Protein AF-A0A914WZ52-F1 (afdb_monomer_lite)

Radius of gyration: 29.62 Å; chains: 1; bounding box: 64×36×103 Å

pLDDT: mean 84.29, std 15.45, range [34.84, 98.12]

Foldseek 3Di:
DCPVVVVVVVVVVVVVVVVVVVVVVVVVVVVVVVLVVVVVVLVVLLVVLVVVLVVLVVVLVVLVVVLVVLVVVCVVVVPPPVSVVVNVLSVVLNVVSVLLNVVSVLSNVVSVLVVLLSVLVVVLVVLVVPPPDPPPVSVVVNVVSVVVNVVSVVVVVVSVVVVVVSVVVVVVVVVVVVVVCVVVVHDCPVRDNPPCVVVPSPPDD

Sequence (205 aa):
MDSAGDVRARLNRSNDSAASEREIKKIQRAAERIVRQNEQNRQRKGQDIQRRLQEVEVRRAEVDATGAELEKRLTAEPENRWVLEQWLLFVNEREQLDRLETDLSLRAQEVELENKHSMLQTQLKAQMTNVHQTSKDDIESQRRLLDDMLKVVEQRDTLVSQMERERLKDKQADKHMKDILDKKGYSYANFGPVFLADGKLTSLV

Secondary structure (DSSP, 8-state):
--HHHHHHHHHHHHHHHHHHHHHHHHHHHHHHHHHHHHHHHHHHHHHHHHHHHHHHHHHHHHHHHHHHHHHHHHHH-TT-HHHHHHHHHHHHHHHHHHHHHHHHHHHHHHHHHHHHHHHHHHHHHHHHH-TT---HHHHHHHHHHHHHHHHHHHHHHHHHHHHHHHHHHHHHHHHHHHHHHHHHT--GGG---TTGGGSTTT---

Organism: NCBI:txid2011161

Structure (mmCIF, N/CA/C/O backbone):
data_AF-A0A914WZ52-F1
#
_entry.id   AF-A0A914WZ52-F1
#
loop_
_atom_site.group_PDB
_atom_site.id
_atom_site.type_symbol
_atom_site.label_atom_id
_atom_site.label_alt_id
_atom_site.label_comp_id
_atom_site.label_asym_id
_atom_site.label_entity_id
_atom_site.label_seq_id
_atom_site.pdbx_PDB_ins_code
_atom_site.Cartn_x
_atom_site.Cartn_y
_atom_site.Cartn_z
_atom_site.occupancy
_atom_site.B_iso_or_equiv
_atom_site.auth_seq_id
_atom_site.auth_comp_id
_atom_site.auth_asym_id
_atom_site.auth_atom_id
_atom_site.pdbx_PDB_model_num
ATOM 1 N N . MET A 1 1 ? -32.517 17.152 67.735 1.00 49.78 1 MET A N 1
ATOM 2 C CA . MET A 1 1 ? -31.763 18.105 66.897 1.00 49.78 1 MET A CA 1
ATOM 3 C C . MET A 1 1 ? -30.681 17.324 66.164 1.00 49.78 1 MET A C 1
ATOM 5 O O . MET A 1 1 ? -29.625 17.137 66.736 1.00 49.78 1 MET A O 1
ATOM 9 N N . ASP A 1 2 ? -30.955 16.806 64.963 1.00 55.41 2 ASP A N 1
ATOM 10 C CA . ASP A 1 2 ? -29.903 16.195 64.118 1.00 55.41 2 AS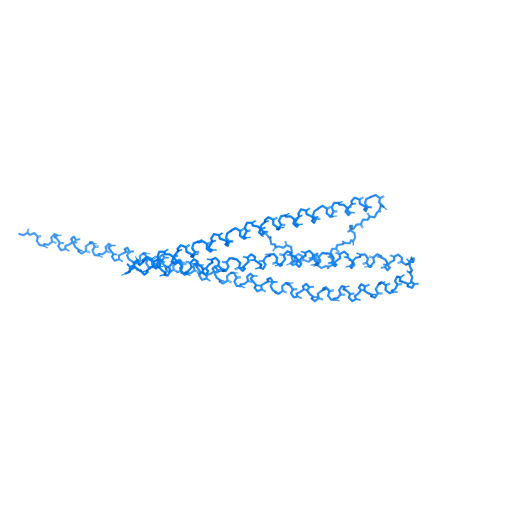P A CA 1
ATOM 11 C C . ASP A 1 2 ? -30.215 16.302 62.609 1.00 55.41 2 ASP A C 1
ATOM 13 O O . ASP A 1 2 ? -29.734 15.554 61.768 1.00 55.41 2 ASP A O 1
ATOM 17 N N . SER A 1 3 ? -31.080 17.253 62.238 1.00 58.22 3 SER A N 1
ATOM 18 C CA . SER A 1 3 ? -31.546 17.398 60.852 1.00 58.22 3 SER A CA 1
ATOM 19 C C . SER A 1 3 ? -30.607 18.252 59.993 1.00 58.22 3 SER A C 1
ATOM 21 O O . SER A 1 3 ? -30.627 18.138 58.773 1.00 58.22 3 SER A O 1
ATOM 23 N N . ALA A 1 4 ? -29.786 19.117 60.599 1.00 59.25 4 ALA A N 1
ATOM 24 C CA . ALA A 1 4 ? -28.914 20.040 59.867 1.00 59.25 4 ALA A CA 1
ATOM 25 C C . ALA A 1 4 ? -27.597 19.384 59.402 1.00 59.25 4 ALA A C 1
ATOM 27 O O . ALA A 1 4 ? -27.080 19.734 58.339 1.00 59.25 4 ALA A O 1
ATOM 28 N N . GLY A 1 5 ? -27.075 18.411 60.163 1.00 61.59 5 GLY A N 1
ATOM 29 C CA . GLY A 1 5 ? -25.874 17.646 59.805 1.00 61.59 5 GLY A CA 1
ATOM 30 C C . GLY A 1 5 ? -26.103 16.716 58.611 1.00 61.59 5 GLY A C 1
ATOM 31 O O . GLY A 1 5 ? -25.297 16.700 57.680 1.00 61.59 5 GLY A O 1
ATOM 32 N N . ASP A 1 6 ? -27.249 16.028 58.580 1.00 64.50 6 ASP A N 1
ATOM 33 C CA . ASP A 1 6 ? -27.631 15.136 57.475 1.00 64.50 6 ASP A CA 1
ATOM 34 C C . ASP A 1 6 ? -27.878 15.912 56.165 1.00 64.50 6 ASP A C 1
ATOM 36 O O . ASP A 1 6 ? -27.389 15.531 55.102 1.00 64.50 6 ASP A O 1
ATOM 40 N N . VAL A 1 7 ? -28.531 17.079 56.227 1.00 65.25 7 VAL A N 1
ATOM 41 C CA . VAL A 1 7 ? -28.763 17.929 55.042 1.00 65.25 7 VAL A CA 1
ATOM 42 C C . VAL A 1 7 ? -27.450 18.457 54.452 1.00 65.25 7 VAL A C 1
ATOM 44 O O . VAL A 1 7 ? -27.268 18.426 53.234 1.00 65.25 7 VAL A O 1
ATOM 47 N N . ARG A 1 8 ? -26.493 18.878 55.290 1.00 67.62 8 ARG A N 1
ATOM 48 C CA . ARG A 1 8 ? -25.177 19.355 54.829 1.00 67.62 8 ARG A CA 1
ATOM 49 C C . ARG A 1 8 ? -24.339 18.230 54.214 1.00 67.62 8 ARG A C 1
ATOM 51 O O . ARG A 1 8 ? -23.699 18.443 53.187 1.00 67.62 8 ARG A O 1
ATOM 58 N N . ALA A 1 9 ? -24.394 17.025 54.782 1.00 68.12 9 ALA A N 1
ATOM 59 C CA . ALA A 1 9 ? -23.731 15.844 54.229 1.00 68.12 9 ALA A CA 1
ATOM 60 C C . ALA A 1 9 ? -24.361 15.373 52.902 1.00 68.12 9 ALA A C 1
ATOM 62 O O . ALA A 1 9 ? -23.654 14.901 52.010 1.00 68.12 9 ALA A O 1
ATOM 63 N N . ARG A 1 10 ? -25.685 15.512 52.737 1.00 64.81 10 ARG A N 1
ATOM 64 C CA . ARG A 1 10 ? -26.387 15.247 51.467 1.00 64.81 10 ARG A CA 1
ATOM 65 C C . ARG A 1 10 ? -26.040 16.274 50.389 1.00 64.81 10 ARG A C 1
ATOM 67 O O . ARG A 1 10 ? -25.773 15.880 49.258 1.00 64.81 10 ARG A O 1
ATOM 74 N N . LEU A 1 11 ? -25.975 17.559 50.740 1.00 66.06 11 LEU A N 1
ATOM 75 C CA . LEU A 1 11 ? -25.560 18.630 49.825 1.00 66.06 11 LEU A CA 1
ATOM 76 C C . LEU A 1 11 ? -24.115 18.451 49.350 1.00 66.06 11 LEU A C 1
ATOM 78 O O . LEU A 1 11 ? -23.864 18.565 48.154 1.00 66.06 11 LEU A O 1
ATOM 82 N N . ASN A 1 12 ? -23.185 18.100 50.247 1.00 68.25 12 ASN A N 1
ATOM 83 C CA . ASN A 1 12 ? -21.796 17.829 49.862 1.00 68.25 12 ASN A CA 1
ATOM 84 C C . ASN A 1 12 ? -21.683 16.614 48.931 1.00 68.25 12 ASN A C 1
ATOM 86 O O . ASN A 1 12 ? -21.077 16.728 47.874 1.00 68.25 12 ASN A O 1
ATOM 90 N N . ARG A 1 13 ? -22.347 15.490 49.249 1.00 64.88 13 ARG A N 1
ATOM 91 C CA . ARG A 1 13 ? -22.380 14.311 48.360 1.00 64.88 13 ARG A CA 1
ATOM 92 C C . ARG A 1 13 ? -22.988 14.616 46.993 1.00 64.88 13 ARG A C 1
ATOM 94 O O . ARG A 1 13 ? -22.486 14.137 45.981 1.00 64.88 13 ARG A O 1
ATOM 101 N N . SER A 1 14 ? -24.044 15.428 46.951 1.00 69.50 14 SER A N 1
ATOM 102 C CA . SER A 1 14 ? -24.646 15.874 45.694 1.00 69.50 14 SER A CA 1
ATOM 103 C C . SER A 1 14 ? -23.681 16.746 44.886 1.00 69.50 14 SER A C 1
ATOM 105 O O . SER A 1 14 ? -23.583 16.566 43.674 1.00 69.50 14 SER A O 1
ATOM 107 N N . ASN A 1 15 ? -22.935 17.643 45.534 1.00 72.00 15 ASN A N 1
ATOM 108 C CA . ASN A 1 15 ? -21.947 18.493 44.867 1.00 72.00 15 ASN A CA 1
ATOM 109 C C . ASN A 1 15 ? -20.747 17.689 44.342 1.00 72.00 15 ASN A C 1
ATOM 111 O O . ASN A 1 15 ? -20.324 17.912 43.210 1.00 72.00 15 ASN A O 1
ATOM 115 N N . ASP A 1 16 ? -20.254 16.721 45.118 1.00 71.50 16 ASP A N 1
ATOM 116 C CA . ASP A 1 16 ? -19.166 15.821 44.716 1.00 71.50 16 ASP A CA 1
ATOM 117 C C . ASP A 1 16 ? -19.594 14.920 43.545 1.00 71.50 16 ASP A C 1
ATOM 119 O O . ASP A 1 16 ? -18.849 14.758 42.576 1.00 71.50 16 ASP A O 1
ATOM 123 N N . SER A 1 17 ? -20.833 14.408 43.563 1.00 72.94 17 SER A N 1
ATOM 124 C CA . SER A 1 17 ? -21.396 13.646 42.438 1.00 72.94 17 SER A CA 1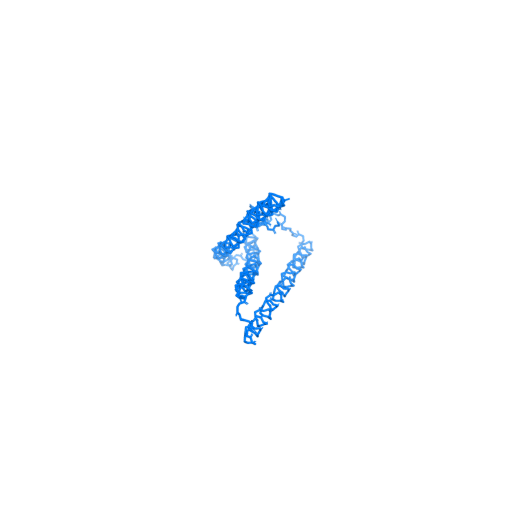
ATOM 125 C C . SER A 1 17 ? -21.547 14.501 41.172 1.00 72.94 17 SER A C 1
ATOM 127 O O . SER A 1 17 ? -21.161 14.075 40.086 1.00 72.94 17 SER A O 1
ATOM 129 N N . ALA A 1 18 ? -21.995 15.753 41.307 1.00 74.69 18 ALA A N 1
ATOM 130 C CA . ALA A 1 18 ? -22.133 16.677 40.186 1.00 74.69 18 ALA A CA 1
ATOM 131 C C . ALA A 1 18 ? -20.772 17.127 39.622 1.00 74.69 18 ALA A C 1
ATOM 133 O O . ALA A 1 18 ? -20.645 17.365 38.418 1.00 74.69 18 ALA A O 1
ATOM 134 N N . ALA A 1 19 ? -19.743 17.251 40.467 1.00 75.00 19 ALA A N 1
ATOM 135 C CA . ALA A 1 19 ? -18.371 17.508 40.036 1.00 75.00 19 ALA A CA 1
ATOM 136 C C . ALA A 1 19 ? -17.799 16.311 39.254 1.00 75.00 19 ALA A C 1
ATOM 138 O O . ALA A 1 19 ? -17.268 16.503 38.158 1.00 75.00 19 ALA A O 1
ATOM 139 N N . SER A 1 20 ? -18.009 15.089 39.753 1.00 78.44 20 SER A N 1
ATOM 140 C CA . SER A 1 20 ? -17.607 13.843 39.087 1.00 78.44 20 SER A CA 1
ATOM 141 C C . SER A 1 20 ? -18.301 13.655 37.729 1.00 78.44 20 SER A C 1
ATOM 143 O O . SER A 1 20 ? -17.645 13.379 36.725 1.00 78.44 20 SER A O 1
ATOM 145 N N . GLU A 1 21 ? -19.605 13.929 37.629 1.00 83.06 21 GLU A N 1
ATOM 146 C CA . GLU A 1 21 ? -20.342 13.881 36.356 1.00 83.06 21 GLU A CA 1
ATOM 147 C C . GLU A 1 21 ? -19.817 14.878 35.311 1.00 83.06 21 GLU A C 1
ATOM 149 O O . GLU A 1 21 ? -19.783 14.584 34.111 1.00 83.06 21 GLU A O 1
ATOM 154 N N . ARG A 1 22 ? -19.405 16.080 35.737 1.00 84.44 22 ARG A N 1
ATOM 155 C CA . ARG A 1 22 ? -18.805 17.080 34.837 1.00 84.44 22 ARG A CA 1
ATOM 156 C C . ARG A 1 22 ? -17.459 16.606 34.300 1.00 84.44 22 ARG A C 1
ATOM 158 O O . ARG A 1 22 ? -17.149 16.869 33.138 1.00 84.44 22 ARG A O 1
ATOM 165 N N . GLU A 1 23 ? -16.670 15.930 35.125 1.00 86.31 23 GLU A N 1
ATOM 166 C CA . GLU A 1 23 ? -15.377 15.371 34.740 1.00 86.31 23 GLU A CA 1
ATOM 167 C C . GLU A 1 23 ? -15.537 14.195 33.766 1.00 86.31 23 GLU A C 1
ATOM 169 O O . GLU A 1 23 ? -14.917 14.200 32.701 1.00 86.31 23 GLU A O 1
ATOM 174 N N . ILE A 1 24 ? -16.488 13.291 34.024 1.00 85.62 24 ILE A N 1
ATOM 175 C CA . ILE A 1 24 ? -16.871 12.207 33.102 1.00 85.62 24 ILE A CA 1
ATOM 176 C C . ILE A 1 24 ? -17.301 12.771 31.739 1.00 85.62 24 ILE A C 1
ATOM 178 O O . ILE A 1 24 ? -16.799 12.340 30.700 1.00 85.62 24 ILE A O 1
ATOM 182 N N . LYS A 1 25 ? -18.155 13.806 31.715 1.00 87.12 25 LYS A N 1
ATOM 183 C CA . LYS A 1 25 ? -18.574 14.470 30.465 1.00 87.12 25 LYS A CA 1
ATOM 184 C C . LYS A 1 25 ? -17.404 15.108 29.709 1.00 87.12 25 LYS A C 1
ATOM 186 O O . LYS A 1 25 ? -17.403 15.110 28.477 1.00 87.12 25 LYS A O 1
ATOM 191 N N . LYS A 1 26 ? -16.405 15.663 30.408 1.00 89.56 26 LYS A N 1
ATOM 192 C CA . LYS A 1 26 ? -15.191 16.207 29.768 1.00 89.56 26 LYS A CA 1
ATOM 193 C C . LYS A 1 26 ? -14.354 15.099 29.130 1.00 89.56 26 LYS A C 1
ATOM 195 O O . LYS A 1 26 ? -13.928 15.267 27.986 1.00 89.56 26 LYS A O 1
ATOM 200 N N . ILE A 1 27 ? -14.156 13.988 29.838 1.00 89.06 27 ILE A N 1
ATOM 201 C CA . ILE A 1 27 ? -13.414 12.820 29.345 1.00 89.06 27 ILE A CA 1
ATOM 202 C C . ILE A 1 27 ? -14.116 12.224 28.120 1.00 89.06 27 ILE A C 1
ATOM 204 O O . ILE A 1 27 ? -13.470 11.993 27.101 1.00 89.06 27 ILE A O 1
ATOM 208 N N . GLN A 1 28 ? -15.440 12.072 28.164 1.00 87.25 28 GLN A N 1
ATOM 209 C CA . GLN A 1 28 ? -16.224 11.539 27.050 1.00 87.25 28 GLN A CA 1
ATOM 210 C C . GLN A 1 28 ? -16.109 12.411 25.791 1.00 87.25 28 GLN A C 1
ATOM 212 O O . GLN A 1 28 ? -15.788 11.907 24.717 1.00 87.25 28 GLN A O 1
ATOM 217 N N . ARG A 1 29 ? -16.224 13.738 25.932 1.00 90.19 29 ARG A N 1
ATOM 218 C CA . ARG A 1 29 ? -15.994 14.682 24.821 1.00 90.19 29 ARG A CA 1
ATOM 219 C C . ARG A 1 29 ? -14.564 14.624 24.280 1.00 90.19 29 ARG A C 1
ATOM 221 O O . ARG A 1 29 ? -14.343 14.830 23.089 1.00 90.19 29 ARG A O 1
ATOM 228 N N . ALA A 1 30 ? -13.568 14.404 25.140 1.00 91.31 30 ALA A N 1
ATOM 229 C CA . ALA A 1 30 ? -12.185 14.233 24.702 1.00 91.31 30 ALA A CA 1
ATOM 230 C C . ALA A 1 30 ? -12.001 12.928 23.910 1.00 91.31 30 ALA A C 1
ATOM 232 O O . ALA A 1 30 ? -11.390 12.958 22.844 1.00 91.31 30 ALA A O 1
ATOM 233 N N . ALA A 1 31 ? -12.596 11.826 24.371 1.00 87.62 31 ALA A N 1
ATOM 234 C CA . ALA A 1 31 ? -12.582 10.543 23.676 1.00 87.62 31 ALA A CA 1
ATOM 235 C C . ALA A 1 31 ? -13.271 10.621 22.301 1.00 87.62 31 ALA A C 1
ATOM 237 O O . ALA A 1 31 ? -12.712 10.160 21.308 1.00 87.62 31 ALA A O 1
ATOM 238 N N . GLU A 1 32 ? -14.431 11.275 22.208 1.00 89.12 32 GLU A N 1
ATOM 239 C CA . GLU A 1 32 ? -15.139 11.507 20.939 1.00 89.12 32 GLU A CA 1
ATOM 240 C C . GLU A 1 32 ? -14.297 12.314 19.942 1.00 89.12 32 GLU A C 1
ATOM 242 O O . GLU A 1 32 ? -14.256 11.993 18.752 1.00 89.12 32 GLU A O 1
ATOM 247 N N . ARG A 1 33 ? -13.573 13.336 20.420 1.00 92.50 33 ARG A N 1
ATOM 248 C CA . ARG A 1 33 ? -12.644 14.106 19.577 1.00 92.50 33 ARG A CA 1
ATOM 249 C C . ARG A 1 33 ? -11.510 13.243 19.037 1.00 92.50 33 ARG A C 1
ATOM 251 O O . ARG A 1 33 ? -11.195 13.361 17.858 1.00 92.50 33 ARG A O 1
ATOM 258 N N . ILE A 1 34 ? -10.933 12.371 19.864 1.00 89.81 34 ILE A N 1
ATOM 259 C CA . ILE A 1 34 ? -9.875 11.445 19.435 1.00 89.81 34 ILE A CA 1
ATOM 260 C C . ILE A 1 34 ? -10.402 10.489 18.360 1.00 89.81 34 ILE A C 1
ATOM 262 O O . ILE A 1 34 ? -9.772 10.338 17.318 1.00 89.81 34 ILE A O 1
ATOM 266 N N . VAL A 1 35 ? -11.581 9.892 18.565 1.00 88.75 35 VAL A N 1
ATOM 267 C CA . VAL A 1 35 ? -12.199 8.988 17.579 1.00 88.75 35 VAL A CA 1
ATOM 268 C C . VAL A 1 35 ? -12.440 9.707 16.252 1.00 88.75 35 VAL A C 1
ATOM 270 O O . VAL A 1 35 ? -12.063 9.195 15.200 1.00 88.75 35 VAL A O 1
ATOM 273 N N . ARG A 1 36 ? -13.001 10.921 16.296 1.00 91.88 36 ARG A N 1
ATOM 274 C CA . ARG A 1 36 ? -13.240 11.734 15.097 1.00 91.88 36 ARG A CA 1
ATOM 275 C C . ARG A 1 36 ? -11.941 12.104 14.381 1.00 91.88 36 ARG A C 1
ATOM 277 O O . ARG A 1 36 ? -11.899 12.069 13.156 1.00 91.88 36 ARG A O 1
ATOM 284 N N . GLN A 1 37 ? -10.893 12.449 15.126 1.00 94.25 37 GLN A N 1
ATOM 285 C CA . GLN A 1 37 ? -9.591 12.769 14.547 1.00 94.25 37 GLN A CA 1
ATOM 286 C C . GLN A 1 37 ? -8.960 11.544 13.878 1.00 94.25 37 GLN A C 1
ATOM 288 O O . GLN A 1 37 ? -8.445 11.657 12.770 1.00 94.25 37 GLN A O 1
ATOM 293 N N . ASN A 1 38 ? -9.035 10.373 14.514 1.00 92.31 38 ASN A N 1
ATOM 294 C CA . ASN A 1 38 ? -8.517 9.127 13.951 1.00 92.31 38 ASN A CA 1
ATOM 295 C C . ASN A 1 38 ? -9.254 8.740 12.665 1.00 92.31 38 ASN A C 1
ATOM 297 O O . ASN A 1 38 ? -8.612 8.359 11.691 1.00 92.31 38 ASN A O 1
ATOM 301 N N . GLU A 1 39 ? -10.579 8.902 12.631 1.00 93.25 39 GLU A N 1
ATOM 302 C CA . GLU A 1 39 ? -11.379 8.695 11.421 1.00 93.25 39 GLU A CA 1
ATOM 303 C C . GLU A 1 39 ? -10.944 9.636 10.289 1.00 93.25 39 GLU A C 1
ATOM 305 O O . GLU A 1 39 ? -10.660 9.189 9.181 1.00 93.25 39 GLU A O 1
ATOM 310 N N . GLN A 1 40 ? -10.793 10.932 10.579 1.00 95.44 40 GLN A N 1
ATOM 311 C CA . GLN A 1 40 ? -10.306 11.902 9.593 1.00 95.44 40 GLN A CA 1
ATOM 312 C C . GLN A 1 40 ? -8.895 11.576 9.099 1.00 95.44 40 GLN A C 1
ATOM 314 O O . GLN A 1 40 ? -8.614 11.708 7.910 1.00 95.44 40 GLN A O 1
ATOM 319 N N . ASN A 1 41 ? -8.003 11.147 9.992 1.00 94.75 41 ASN A N 1
ATOM 320 C CA . ASN A 1 41 ? -6.641 10.772 9.630 1.00 94.75 41 ASN A CA 1
ATOM 321 C C . ASN A 1 41 ? -6.627 9.544 8.709 1.00 94.75 41 ASN A C 1
ATOM 323 O O . ASN A 1 41 ? -5.902 9.552 7.718 1.00 94.75 41 ASN A O 1
ATOM 327 N N . ARG A 1 42 ? -7.462 8.529 8.977 1.00 95.12 42 ARG A N 1
ATOM 328 C CA . ARG A 1 42 ? -7.608 7.358 8.096 1.00 95.12 42 ARG A CA 1
ATOM 329 C C . ARG A 1 42 ? -8.139 7.734 6.719 1.00 95.12 42 ARG A C 1
ATOM 331 O O . ARG A 1 42 ? -7.573 7.307 5.719 1.00 95.12 42 ARG A O 1
ATOM 338 N N . GLN A 1 43 ? -9.174 8.571 6.660 1.00 95.69 43 GLN A N 1
ATOM 339 C CA . GLN A 1 43 ? -9.721 9.053 5.388 1.00 95.69 43 GLN A CA 1
ATOM 340 C C . GLN A 1 43 ? -8.668 9.812 4.577 1.00 95.69 43 GLN A C 1
ATOM 342 O O . GLN A 1 43 ? -8.506 9.556 3.387 1.00 95.69 43 GLN A O 1
ATOM 347 N N . ARG A 1 44 ? -7.899 10.696 5.226 1.00 95.88 44 ARG A N 1
ATOM 348 C CA . ARG A 1 44 ? -6.784 11.406 4.583 1.00 95.88 44 ARG A CA 1
ATOM 349 C C . ARG A 1 44 ? -5.701 10.447 4.091 1.00 95.88 44 ARG A C 1
ATOM 351 O O . ARG A 1 44 ? -5.251 10.610 2.966 1.00 95.88 44 ARG A O 1
ATOM 358 N N . LYS A 1 45 ? -5.320 9.440 4.890 1.00 95.44 45 LYS A N 1
ATOM 359 C CA . LYS A 1 45 ? -4.348 8.402 4.493 1.00 95.44 45 LYS A CA 1
ATOM 360 C C . LYS A 1 45 ? -4.831 7.655 3.244 1.00 95.44 45 LYS A C 1
ATOM 362 O O . LYS A 1 45 ? -4.071 7.521 2.295 1.00 95.44 45 LYS A O 1
ATOM 367 N N . GLY A 1 46 ? -6.101 7.246 3.206 1.00 96.56 46 GLY A N 1
ATOM 368 C CA . GLY A 1 46 ? -6.694 6.593 2.033 1.00 96.56 46 GLY A CA 1
ATOM 369 C C . GLY A 1 46 ? -6.718 7.488 0.787 1.00 96.56 46 GLY A C 1
ATOM 370 O O . GLY A 1 46 ? -6.326 7.051 -0.290 1.00 96.56 46 GLY A O 1
ATOM 371 N N . GLN A 1 47 ? -7.109 8.758 0.932 1.00 96.38 47 GLN A N 1
ATOM 372 C CA . GLN A 1 47 ? -7.097 9.729 -0.173 1.00 96.38 47 GLN A CA 1
ATOM 373 C C . GLN A 1 47 ? -5.687 9.990 -0.711 1.00 96.38 47 GLN A C 1
ATOM 375 O O . GLN A 1 47 ? -5.503 10.123 -1.919 1.00 96.38 47 GLN A O 1
ATOM 380 N N . ASP A 1 48 ? -4.696 10.065 0.176 1.00 95.06 48 ASP A N 1
ATOM 381 C CA . ASP A 1 48 ? -3.299 10.259 -0.200 1.00 95.06 48 ASP A CA 1
ATOM 382 C C . ASP A 1 48 ? -2.759 9.069 -0.999 1.00 95.06 48 ASP A C 1
ATOM 384 O O . ASP A 1 48 ? -2.179 9.264 -2.065 1.00 95.06 48 ASP A O 1
ATOM 388 N N . ILE A 1 49 ? -3.029 7.843 -0.536 1.00 94.94 49 ILE A N 1
ATOM 389 C CA . ILE A 1 49 ? -2.654 6.614 -1.246 1.00 94.94 49 ILE A CA 1
ATOM 390 C C . ILE A 1 49 ? -3.305 6.573 -2.632 1.00 94.94 49 ILE A C 1
ATOM 392 O O . ILE A 1 49 ? -2.613 6.320 -3.615 1.00 94.94 49 ILE A O 1
ATOM 396 N N . GLN A 1 50 ? -4.598 6.892 -2.734 1.00 96.00 50 GLN A N 1
ATOM 397 C CA . GLN A 1 50 ? -5.299 6.907 -4.019 1.00 96.00 50 GLN A CA 1
ATOM 398 C C . GLN A 1 50 ? -4.703 7.930 -4.990 1.00 96.00 50 GLN A C 1
ATOM 400 O O . GLN A 1 50 ? -4.500 7.623 -6.163 1.00 96.00 50 GLN A O 1
ATOM 405 N N . ARG A 1 51 ? -4.399 9.141 -4.507 1.00 96.06 51 ARG A N 1
ATOM 406 C CA . ARG A 1 51 ? -3.748 10.171 -5.324 1.00 96.06 51 ARG A CA 1
ATOM 407 C C . ARG A 1 51 ? -2.388 9.684 -5.826 1.00 96.06 51 ARG A C 1
ATOM 409 O O . ARG A 1 51 ? -2.087 9.832 -7.003 1.00 96.06 51 ARG A O 1
ATOM 416 N N . ARG A 1 52 ? -1.588 9.062 -4.956 1.00 92.31 52 ARG A N 1
ATOM 417 C CA . ARG A 1 52 ? -0.267 8.531 -5.321 1.00 92.31 52 ARG A CA 1
ATOM 418 C C . ARG A 1 52 ? -0.345 7.374 -6.316 1.00 92.31 52 ARG A C 1
ATOM 420 O O . ARG A 1 52 ? 0.496 7.310 -7.202 1.00 92.31 52 ARG A O 1
ATOM 427 N N . LEU A 1 53 ? -1.341 6.494 -6.212 1.00 95.44 53 LEU A N 1
ATOM 428 C CA . LEU A 1 53 ? -1.576 5.450 -7.218 1.00 95.44 53 LEU A CA 1
ATOM 429 C C . LEU A 1 53 ? -1.879 6.064 -8.591 1.00 95.44 53 LEU A C 1
ATOM 431 O O . LEU A 1 53 ? -1.285 5.655 -9.581 1.00 95.44 53 LEU A O 1
ATOM 435 N N . GLN A 1 54 ? -2.703 7.114 -8.647 1.00 96.12 54 GLN A N 1
ATOM 436 C CA . GLN A 1 54 ? -2.968 7.842 -9.896 1.00 96.12 54 GLN A CA 1
ATOM 437 C C . GLN A 1 54 ? -1.711 8.527 -10.454 1.00 96.12 54 GLN A C 1
ATOM 439 O O . GLN A 1 54 ? -1.480 8.508 -11.660 1.00 96.12 54 GLN A O 1
ATOM 444 N N . GLU A 1 55 ? -0.877 9.118 -9.591 1.00 94.06 55 GLU A N 1
ATOM 445 C CA . GLU A 1 55 ? 0.419 9.686 -9.992 1.00 94.06 55 GLU A CA 1
ATOM 446 C C . GLU A 1 55 ? 1.334 8.607 -10.607 1.00 94.06 55 GLU A C 1
ATOM 448 O O . GLU A 1 55 ? 1.966 8.851 -11.637 1.00 94.06 55 GLU A O 1
ATOM 453 N N . VAL A 1 56 ? 1.365 7.401 -10.021 1.00 93.81 56 VAL A N 1
ATOM 454 C CA . VAL A 1 56 ? 2.109 6.248 -10.555 1.00 93.81 56 VAL A CA 1
ATOM 455 C C . VAL A 1 56 ? 1.555 5.802 -11.907 1.00 93.81 56 VAL A C 1
ATOM 457 O O . VAL A 1 56 ? 2.339 5.626 -12.835 1.00 93.81 56 VAL A O 1
ATOM 460 N N . GLU A 1 57 ? 0.235 5.672 -12.057 1.00 95.44 57 GLU A N 1
ATOM 461 C CA . GLU A 1 57 ? -0.409 5.280 -13.321 1.00 95.44 57 GLU A CA 1
ATOM 462 C C . GLU A 1 57 ? -0.055 6.234 -14.470 1.00 95.44 57 GLU A C 1
ATOM 464 O O . GLU A 1 57 ? 0.348 5.791 -15.550 1.00 95.44 57 GLU A O 1
ATOM 469 N N . VAL A 1 58 ? -0.160 7.548 -14.235 1.00 96.00 58 VAL A N 1
ATOM 470 C CA . VAL A 1 58 ? 0.183 8.568 -15.239 1.00 96.00 58 VAL A CA 1
ATOM 471 C C . VAL A 1 58 ? 1.655 8.460 -15.624 1.00 96.00 58 VAL A C 1
ATOM 473 O O . VAL A 1 58 ? 1.983 8.419 -16.810 1.00 96.00 58 VAL A O 1
ATOM 476 N N . ARG A 1 59 ? 2.551 8.353 -14.636 1.00 92.06 59 ARG A N 1
ATOM 477 C CA . ARG A 1 59 ? 3.988 8.264 -14.906 1.00 92.06 59 ARG A CA 1
ATOM 478 C C . ARG A 1 59 ? 4.359 6.971 -15.631 1.00 92.06 59 ARG A C 1
ATOM 480 O O . ARG A 1 59 ? 5.196 6.994 -16.529 1.00 92.06 59 ARG A O 1
ATOM 487 N N . ARG A 1 60 ? 3.718 5.856 -15.287 1.00 92.44 60 ARG A N 1
ATOM 488 C CA . ARG A 1 60 ? 3.912 4.561 -15.947 1.00 92.44 60 ARG A CA 1
ATOM 489 C C . ARG A 1 60 ? 3.565 4.643 -17.429 1.00 92.44 60 ARG A C 1
ATOM 491 O O . ARG A 1 60 ? 4.347 4.181 -18.251 1.00 92.44 60 ARG A O 1
ATOM 498 N N . ALA A 1 61 ? 2.475 5.327 -17.780 1.00 94.88 61 ALA A N 1
ATOM 499 C CA . ALA A 1 61 ? 2.114 5.564 -19.176 1.00 94.88 61 ALA A CA 1
ATOM 500 C C . ALA A 1 61 ? 3.170 6.393 -19.937 1.00 94.88 61 ALA A C 1
ATOM 502 O O . ALA A 1 61 ? 3.480 6.086 -21.088 1.00 94.88 61 ALA A O 1
ATOM 503 N N . GLU A 1 62 ? 3.759 7.416 -19.307 1.00 94.12 62 GLU A N 1
ATOM 504 C CA . GLU A 1 62 ? 4.852 8.205 -19.904 1.00 94.12 62 GLU A CA 1
ATOM 505 C C . GLU A 1 62 ? 6.128 7.375 -20.114 1.00 94.12 62 GLU A C 1
ATOM 507 O O . GLU A 1 62 ? 6.781 7.476 -21.160 1.00 94.12 62 GLU A O 1
ATOM 512 N N . VAL A 1 63 ? 6.481 6.557 -19.117 1.00 93.12 63 VAL A N 1
ATOM 513 C CA . VAL A 1 63 ? 7.641 5.659 -19.146 1.00 93.12 63 VAL A CA 1
ATOM 514 C C . VAL A 1 63 ? 7.471 4.598 -20.229 1.00 93.12 63 VAL A C 1
ATOM 516 O O . VAL A 1 63 ? 8.389 4.406 -21.023 1.00 93.12 63 VAL A O 1
ATOM 519 N N . ASP A 1 64 ? 6.297 3.973 -20.324 1.00 93.25 64 ASP A N 1
ATOM 520 C CA . ASP A 1 64 ? 5.994 2.965 -21.343 1.00 93.25 64 ASP A CA 1
ATOM 521 C C . ASP A 1 64 ? 6.026 3.574 -22.758 1.00 93.25 64 ASP A C 1
ATOM 523 O O . ASP A 1 64 ? 6.617 2.998 -23.674 1.00 93.25 64 ASP A O 1
ATOM 527 N N . ALA A 1 65 ? 5.461 4.774 -22.947 1.00 95.62 65 ALA A N 1
ATOM 528 C CA . ALA A 1 65 ? 5.482 5.462 -24.239 1.00 95.62 65 ALA A CA 1
ATOM 529 C C . ALA A 1 65 ? 6.908 5.837 -24.678 1.00 95.62 65 ALA A C 1
ATOM 531 O O . ALA A 1 65 ? 7.290 5.610 -25.829 1.00 95.62 65 ALA A O 1
ATOM 532 N N . THR A 1 66 ? 7.709 6.390 -23.763 1.00 93.75 66 THR A N 1
ATOM 533 C CA . THR A 1 66 ? 9.098 6.775 -24.060 1.00 93.75 66 THR A CA 1
ATOM 534 C C . THR A 1 66 ? 9.983 5.547 -24.266 1.00 93.75 66 THR A C 1
ATOM 536 O O . THR A 1 66 ? 10.803 5.521 -25.185 1.00 93.75 66 THR A O 1
ATOM 539 N N . GLY A 1 67 ? 9.785 4.506 -23.454 1.00 93.12 67 GLY A N 1
ATOM 540 C CA . GLY A 1 67 ? 10.463 3.221 -23.579 1.00 93.12 67 GLY A CA 1
ATOM 541 C C . GLY A 1 67 ? 10.237 2.587 -24.949 1.00 93.12 67 GLY A C 1
ATOM 542 O O . GLY A 1 67 ? 11.209 2.226 -25.609 1.00 93.12 67 GLY A O 1
ATOM 543 N N . ALA A 1 68 ? 8.992 2.556 -25.433 1.00 95.19 68 ALA A N 1
ATOM 544 C CA . ALA A 1 68 ? 8.657 2.008 -26.748 1.00 95.19 68 ALA A CA 1
ATOM 545 C C . ALA A 1 68 ? 9.355 2.747 -27.909 1.00 95.19 68 ALA A C 1
ATOM 547 O O . ALA A 1 68 ? 9.817 2.119 -28.865 1.00 95.19 68 ALA A O 1
ATOM 548 N N . GLU A 1 69 ? 9.481 4.076 -27.833 1.00 95.25 69 GLU A N 1
ATOM 549 C CA . GLU A 1 69 ? 10.216 4.845 -28.847 1.00 95.25 69 GLU A CA 1
ATOM 550 C C . GLU A 1 69 ? 11.724 4.548 -28.803 1.00 95.25 69 GLU A C 1
ATOM 552 O O . GLU A 1 69 ? 12.364 4.397 -29.847 1.00 95.25 69 GLU A O 1
ATOM 557 N N . LEU A 1 70 ? 12.304 4.402 -27.608 1.00 93.44 70 LEU A N 1
ATOM 558 C CA . LEU A 1 70 ? 13.709 4.019 -27.454 1.00 93.44 70 LEU A CA 1
ATOM 559 C C . LEU A 1 70 ? 13.977 2.594 -27.966 1.00 93.44 70 LEU A C 1
ATOM 561 O O . LEU A 1 70 ? 14.977 2.382 -28.650 1.00 93.44 70 LEU A O 1
ATOM 565 N N . GLU A 1 71 ? 13.075 1.640 -27.725 1.00 94.44 71 GLU A N 1
ATOM 566 C CA . GLU A 1 71 ? 13.160 0.270 -28.261 1.00 94.44 71 GLU A CA 1
ATOM 567 C C . GLU A 1 71 ? 13.113 0.246 -29.786 1.00 94.44 71 GLU A C 1
ATOM 569 O O . GLU A 1 71 ? 13.913 -0.428 -30.447 1.00 94.44 71 GLU A O 1
ATOM 574 N N . LYS A 1 72 ? 12.207 1.034 -30.368 1.00 96.31 72 LYS A N 1
ATOM 575 C CA . LYS A 1 72 ? 12.114 1.193 -31.818 1.00 96.31 72 LYS A CA 1
ATOM 576 C C . LYS A 1 72 ? 13.410 1.759 -32.397 1.00 96.31 72 LYS A C 1
ATOM 578 O O . LYS A 1 72 ? 13.889 1.267 -33.418 1.00 96.31 72 LYS A O 1
ATOM 583 N N . ARG A 1 73 ? 14.008 2.754 -31.736 1.00 94.88 73 ARG A N 1
ATOM 584 C CA . ARG A 1 73 ? 15.302 3.324 -32.139 1.00 94.88 73 ARG A CA 1
ATOM 585 C C . ARG A 1 73 ? 16.446 2.324 -32.000 1.00 94.88 73 ARG A C 1
ATOM 587 O O . ARG A 1 73 ? 17.242 2.224 -32.923 1.00 94.88 73 ARG A O 1
ATOM 594 N N . LEU A 1 74 ? 16.501 1.544 -30.921 1.00 93.75 74 LEU A N 1
ATOM 595 C CA . LEU A 1 74 ? 17.497 0.476 -30.747 1.00 93.75 74 LEU A CA 1
ATOM 596 C C . LEU A 1 74 ? 17.376 -0.620 -31.803 1.00 93.75 74 LEU A C 1
ATOM 598 O O . LEU A 1 74 ? 18.381 -1.178 -32.226 1.00 93.75 74 LEU A O 1
ATOM 602 N N . THR A 1 75 ? 16.160 -0.904 -32.271 1.00 94.44 75 THR A N 1
ATOM 603 C CA . THR A 1 75 ? 15.950 -1.863 -33.363 1.00 94.44 75 THR A CA 1
ATOM 604 C C . THR A 1 75 ? 16.606 -1.383 -34.664 1.00 94.44 75 THR A C 1
ATOM 606 O O . THR A 1 75 ? 17.134 -2.193 -35.422 1.00 94.44 75 THR A O 1
ATOM 609 N N . ALA A 1 76 ? 16.594 -0.071 -34.923 1.00 94.94 76 ALA A N 1
ATOM 610 C CA . ALA A 1 76 ? 17.253 0.528 -36.083 1.00 94.94 76 ALA A CA 1
ATOM 611 C C . ALA A 1 76 ? 18.762 0.753 -35.866 1.00 94.94 76 ALA A C 1
ATOM 613 O O . ALA A 1 76 ? 19.548 0.615 -36.802 1.00 94.94 76 ALA A O 1
ATOM 614 N N . GLU A 1 77 ? 19.167 1.090 -34.641 1.00 94.56 77 GLU A N 1
ATOM 615 C CA . GLU A 1 77 ? 20.534 1.457 -34.263 1.00 94.56 77 GLU A CA 1
ATOM 616 C C . GLU A 1 77 ? 21.007 0.658 -33.027 1.00 94.56 77 GLU A C 1
ATOM 618 O O . GLU A 1 77 ? 21.155 1.222 -31.939 1.00 94.56 77 GLU A O 1
ATOM 623 N N . PRO A 1 78 ? 21.272 -0.656 -33.162 1.00 88.56 78 PRO A N 1
ATOM 624 C CA . PRO A 1 78 ? 21.546 -1.533 -32.017 1.00 88.56 78 PRO A CA 1
ATOM 625 C C . PRO A 1 78 ? 22.854 -1.206 -31.284 1.00 88.56 78 PRO A C 1
ATOM 627 O O . PRO A 1 78 ? 22.969 -1.436 -30.084 1.00 88.56 78 PRO A O 1
ATOM 630 N N . GLU A 1 79 ? 23.826 -0.621 -31.986 1.00 92.12 79 GLU A N 1
ATOM 631 C CA . GLU A 1 79 ? 25.123 -0.221 -31.423 1.00 92.12 79 GLU A CA 1
ATOM 632 C C . GLU A 1 79 ? 25.100 1.200 -30.825 1.00 92.12 79 GLU A C 1
ATOM 634 O O . GLU A 1 79 ? 26.121 1.696 -30.334 1.00 92.12 79 GLU A O 1
ATOM 639 N N . ASN A 1 80 ? 23.953 1.896 -30.862 1.00 92.12 80 ASN A N 1
ATOM 640 C CA . ASN A 1 80 ? 23.843 3.240 -30.306 1.00 92.12 80 ASN A CA 1
ATOM 641 C C . ASN A 1 80 ? 23.793 3.190 -28.774 1.00 92.12 80 ASN A C 1
ATOM 643 O O . ASN A 1 80 ? 22.737 3.127 -28.140 1.00 92.12 80 ASN A O 1
ATOM 647 N N . ARG A 1 81 ? 24.983 3.274 -28.179 1.00 88.19 81 ARG A N 1
ATOM 648 C CA . ARG A 1 81 ? 25.197 3.232 -26.731 1.00 88.19 81 ARG A CA 1
ATOM 649 C C 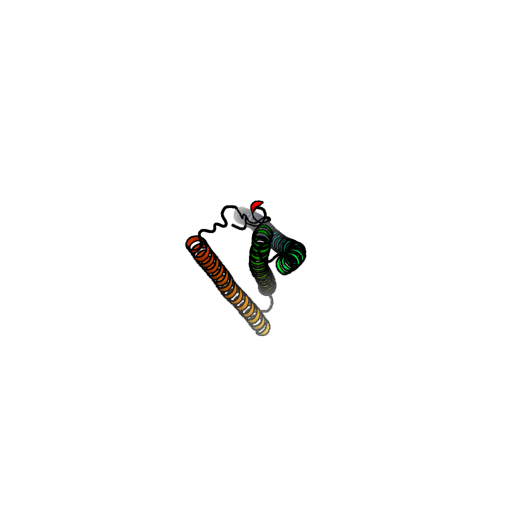. ARG A 1 81 ? 24.369 4.259 -25.957 1.00 88.19 81 ARG A C 1
ATOM 651 O O . ARG A 1 81 ? 23.882 3.936 -24.880 1.00 88.19 81 ARG A O 1
ATOM 658 N N . TRP A 1 82 ? 24.183 5.466 -26.492 1.00 89.62 82 TRP A N 1
ATOM 659 C CA . TRP A 1 82 ? 23.397 6.496 -25.809 1.00 89.62 82 TRP A CA 1
ATOM 660 C C . TRP A 1 82 ? 21.921 6.098 -25.713 1.00 89.62 82 TRP A C 1
ATOM 662 O O . TRP A 1 82 ? 21.328 6.208 -24.644 1.00 89.62 82 TRP A O 1
ATOM 672 N N . VAL A 1 83 ? 21.335 5.576 -26.799 1.00 89.56 83 VAL A N 1
ATOM 673 C CA . VAL A 1 83 ? 19.934 5.112 -26.793 1.00 89.56 83 VAL A CA 1
ATOM 674 C C . VAL A 1 83 ? 19.771 3.930 -25.838 1.00 89.56 83 VAL A C 1
ATOM 676 O O . VAL A 1 83 ? 18.788 3.878 -25.104 1.00 89.56 83 VAL A O 1
ATOM 679 N N . LEU A 1 84 ? 20.754 3.026 -25.785 1.00 88.06 84 LEU A N 1
ATOM 680 C CA . LEU A 1 84 ? 20.740 1.889 -24.864 1.00 88.06 84 LEU A CA 1
ATOM 681 C C . LEU A 1 84 ? 20.778 2.342 -23.400 1.00 88.06 84 LEU A C 1
ATOM 683 O O . LEU A 1 84 ? 19.999 1.855 -22.585 1.00 88.06 84 LEU A O 1
ATOM 687 N N . GLU A 1 85 ? 21.653 3.292 -23.067 1.00 86.25 85 GLU A N 1
ATOM 688 C CA . GLU A 1 85 ? 21.742 3.865 -21.720 1.00 86.25 85 GLU A CA 1
ATOM 689 C C . GLU A 1 85 ? 20.437 4.576 -21.320 1.00 86.25 85 GLU A C 1
ATOM 691 O O . GLU A 1 85 ? 19.974 4.413 -20.190 1.00 86.25 85 GLU A O 1
ATOM 696 N N . GLN A 1 86 ? 19.799 5.306 -22.244 1.00 87.56 86 GLN A N 1
ATOM 697 C CA . GLN A 1 86 ? 18.483 5.910 -22.002 1.00 87.56 86 GLN A CA 1
ATOM 698 C C . GLN A 1 86 ? 17.378 4.863 -21.838 1.00 87.56 86 GLN A C 1
ATOM 700 O O . GLN A 1 86 ? 16.533 4.995 -20.960 1.00 87.56 86 GLN A O 1
ATOM 705 N N . TRP A 1 87 ? 17.367 3.802 -22.640 1.00 90.75 87 TRP A N 1
ATOM 706 C CA . TRP A 1 87 ? 16.365 2.747 -22.504 1.00 90.75 87 TRP A CA 1
ATOM 707 C C . TRP A 1 87 ? 16.489 2.025 -21.156 1.00 90.75 87 TRP A C 1
ATOM 709 O O . TRP A 1 87 ? 15.494 1.867 -20.450 1.00 90.75 87 TRP A O 1
ATOM 719 N N . LEU A 1 88 ? 17.713 1.678 -20.739 1.00 86.25 88 LEU A N 1
ATOM 720 C CA . LEU A 1 88 ? 17.974 1.055 -19.435 1.00 86.25 88 LEU A CA 1
ATOM 721 C C . LEU A 1 88 ? 17.500 1.925 -18.262 1.00 86.25 88 LEU A C 1
ATOM 723 O O . LEU A 1 88 ? 17.024 1.396 -17.258 1.00 86.25 88 LEU A O 1
ATOM 727 N N . LEU A 1 89 ? 17.591 3.250 -18.399 1.00 85.81 89 LEU A N 1
ATOM 728 C CA . LEU A 1 89 ? 17.044 4.200 -17.432 1.00 85.81 89 LEU A CA 1
ATOM 729 C C . LEU A 1 89 ? 15.532 4.055 -17.261 1.00 85.81 89 LEU A C 1
ATOM 731 O O . LEU A 1 89 ? 15.061 3.912 -16.133 1.00 85.81 89 LEU A O 1
ATOM 735 N N . PHE A 1 90 ? 14.785 4.059 -18.365 1.00 88.44 90 PHE A N 1
ATOM 736 C CA . PHE A 1 90 ? 13.328 3.926 -18.336 1.00 88.44 90 PHE A CA 1
ATOM 737 C C . PHE A 1 90 ? 12.883 2.536 -17.875 1.00 88.44 90 PHE A C 1
ATOM 739 O O . PHE A 1 90 ? 11.908 2.430 -17.136 1.00 88.44 90 PHE A O 1
ATOM 746 N N . VAL A 1 91 ? 13.624 1.476 -18.214 1.00 89.75 91 VAL A N 1
ATOM 747 C CA . VAL A 1 91 ? 13.380 0.124 -17.678 1.00 89.75 91 VAL A CA 1
ATOM 748 C C . VAL A 1 91 ? 13.530 0.103 -16.156 1.00 89.75 91 VAL A C 1
ATOM 750 O O . VAL A 1 91 ? 12.676 -0.441 -15.456 1.00 89.75 91 VAL A O 1
ATOM 753 N N . ASN A 1 92 ? 14.590 0.718 -15.627 1.00 85.94 92 ASN A N 1
ATOM 754 C CA . ASN A 1 92 ? 14.794 0.811 -14.185 1.00 85.94 92 ASN A CA 1
ATOM 755 C C . ASN A 1 92 ? 13.734 1.697 -13.505 1.00 85.94 92 ASN A C 1
ATOM 757 O O . ASN A 1 92 ? 13.259 1.360 -12.425 1.00 85.94 92 ASN A O 1
ATOM 761 N N . GLU A 1 93 ? 13.336 2.812 -14.121 1.00 87.06 93 GLU A N 1
ATOM 762 C CA . GLU A 1 93 ? 12.253 3.652 -13.597 1.00 87.06 93 GLU A CA 1
ATOM 763 C C . GLU A 1 93 ? 10.915 2.901 -13.572 1.00 87.06 93 GLU A C 1
ATOM 765 O O . GLU A 1 93 ? 10.205 2.954 -12.570 1.00 87.06 93 GLU A O 1
ATOM 770 N N . ARG A 1 94 ? 10.599 2.132 -14.620 1.00 90.69 94 ARG A N 1
ATOM 771 C CA . ARG A 1 94 ? 9.409 1.274 -14.675 1.00 90.69 94 ARG A CA 1
ATOM 772 C C . ARG A 1 94 ? 9.389 0.257 -13.536 1.00 90.69 94 ARG A C 1
ATOM 774 O O . ARG A 1 94 ? 8.378 0.120 -12.859 1.00 90.69 94 ARG A O 1
ATOM 781 N N . GLU A 1 95 ? 10.514 -0.410 -13.290 1.00 90.69 95 GLU A N 1
ATOM 782 C CA . GLU A 1 95 ? 10.668 -1.350 -12.173 1.00 90.69 95 GLU A CA 1
ATOM 783 C C . GLU A 1 95 ? 10.449 -0.659 -10.814 1.00 90.69 95 GLU A C 1
ATOM 785 O O . GLU A 1 95 ? 9.789 -1.202 -9.930 1.00 90.69 95 GLU A O 1
ATOM 790 N N . GLN A 1 96 ? 10.949 0.568 -10.639 1.00 88.62 96 GLN A N 1
ATOM 791 C CA . GLN A 1 96 ? 10.717 1.348 -9.418 1.00 88.62 96 GLN A CA 1
ATOM 792 C C . GLN A 1 96 ? 9.246 1.750 -9.242 1.00 88.62 96 GLN A C 1
ATOM 794 O O . GLN A 1 96 ? 8.748 1.744 -8.115 1.00 88.62 96 GLN A O 1
ATOM 799 N N . LEU A 1 97 ? 8.550 2.082 -10.332 1.00 90.50 97 LEU A N 1
ATOM 800 C CA . LEU A 1 97 ? 7.115 2.374 -10.315 1.00 90.50 97 LEU A CA 1
ATOM 801 C C . LEU A 1 97 ? 6.293 1.129 -9.970 1.00 90.50 97 LEU A C 1
ATOM 803 O O . LEU A 1 97 ? 5.425 1.223 -9.109 1.00 90.50 97 LEU A O 1
ATOM 807 N N . ASP A 1 98 ? 6.613 -0.032 -10.553 1.00 92.88 98 ASP A N 1
ATOM 808 C CA . ASP A 1 98 ? 5.938 -1.306 -10.258 1.00 92.88 98 ASP A CA 1
ATOM 809 C C . ASP A 1 98 ? 6.108 -1.683 -8.755 1.00 92.88 98 ASP A C 1
ATOM 811 O O . ASP A 1 98 ? 5.159 -2.122 -8.089 1.00 92.88 98 ASP A O 1
ATOM 815 N N . ARG A 1 99 ? 7.292 -1.438 -8.162 1.00 91.88 99 ARG A N 1
ATOM 816 C CA . ARG A 1 99 ? 7.522 -1.605 -6.708 1.00 91.88 99 ARG A CA 1
ATOM 817 C C . ARG A 1 99 ? 6.707 -0.623 -5.868 1.00 91.88 99 ARG A C 1
ATOM 819 O O . ARG A 1 99 ? 6.102 -1.015 -4.870 1.00 91.88 99 ARG A O 1
ATOM 826 N N . LEU A 1 100 ? 6.679 0.651 -6.262 1.00 92.25 100 LEU A N 1
ATOM 827 C CA . LEU A 1 100 ? 5.921 1.683 -5.556 1.00 92.25 100 LEU A CA 1
ATOM 828 C C . LEU A 1 100 ? 4.410 1.411 -5.602 1.00 92.25 100 LEU A C 1
ATOM 830 O O . LEU A 1 100 ? 3.735 1.568 -4.587 1.00 92.25 100 LEU A O 1
ATOM 834 N N . GLU A 1 101 ? 3.885 0.974 -6.745 1.00 94.94 101 GLU A N 1
ATOM 835 C CA . GLU A 1 101 ? 2.488 0.563 -6.906 1.00 94.94 101 GLU A CA 1
ATOM 836 C C . GLU A 1 101 ? 2.132 -0.584 -5.953 1.00 94.94 101 GLU A C 1
ATOM 838 O O . GLU A 1 101 ? 1.101 -0.543 -5.274 1.00 94.94 101 GLU A O 1
ATOM 843 N N . THR A 1 102 ? 3.019 -1.578 -5.846 1.00 94.75 102 THR A N 1
ATOM 844 C CA . THR A 1 102 ? 2.857 -2.709 -4.925 1.00 94.75 102 THR A CA 1
ATOM 845 C C . THR A 1 102 ? 2.833 -2.242 -3.465 1.00 94.75 102 THR A C 1
ATOM 847 O O . THR A 1 102 ? 1.915 -2.606 -2.729 1.00 94.75 102 THR A O 1
ATOM 850 N N . ASP A 1 103 ? 3.777 -1.392 -3.038 1.00 93.19 103 ASP A N 1
ATOM 851 C CA . ASP A 1 103 ? 3.796 -0.831 -1.674 1.00 93.19 103 ASP A CA 1
ATOM 852 C C . ASP A 1 103 ? 2.522 -0.021 -1.372 1.00 93.19 103 ASP A C 1
ATOM 854 O O . ASP A 1 103 ? 1.885 -0.214 -0.334 1.00 93.19 103 ASP A O 1
ATOM 858 N N . LEU A 1 104 ? 2.098 0.846 -2.296 1.00 94.69 104 LEU A N 1
ATOM 859 C CA . LEU A 1 104 ? 0.878 1.644 -2.148 1.00 94.69 104 LEU A CA 1
ATOM 860 C C . LEU A 1 104 ? -0.378 0.769 -2.064 1.00 94.69 104 LEU A C 1
ATOM 862 O O . LEU A 1 104 ? -1.249 1.036 -1.235 1.00 94.69 104 LEU A O 1
ATOM 866 N N . SER A 1 105 ? -0.450 -0.298 -2.859 1.00 96.62 105 SER A N 1
ATOM 867 C CA . SER A 1 105 ? -1.562 -1.254 -2.843 1.00 96.62 105 SER A CA 1
ATOM 868 C C . SER A 1 105 ? -1.652 -2.008 -1.513 1.00 96.62 105 SER A C 1
ATOM 870 O O . SER A 1 105 ? -2.741 -2.166 -0.962 1.00 96.62 105 SER A O 1
ATOM 872 N N . LEU A 1 106 ? -0.513 -2.416 -0.941 1.00 95.25 106 LEU A N 1
ATOM 873 C CA . LEU A 1 106 ? -0.469 -3.038 0.388 1.00 95.25 106 LEU A CA 1
ATOM 874 C C . LEU A 1 106 ? -0.885 -2.052 1.488 1.00 95.25 106 LEU A C 1
ATOM 876 O O . LEU A 1 106 ? -1.659 -2.404 2.378 1.00 95.25 106 LEU A O 1
ATOM 880 N N . ARG A 1 107 ? -0.451 -0.789 1.409 1.00 94.88 107 ARG A N 1
ATOM 881 C CA . ARG A 1 107 ? -0.894 0.260 2.344 1.00 94.88 107 ARG A CA 1
ATOM 882 C C . ARG A 1 107 ? -2.383 0.575 2.214 1.00 94.88 107 ARG A C 1
ATOM 884 O O . ARG A 1 107 ? -3.018 0.871 3.225 1.00 94.88 107 ARG A O 1
ATOM 891 N N . ALA A 1 108 ? -2.950 0.518 1.008 1.00 96.75 108 ALA A N 1
ATOM 892 C CA . ALA A 1 108 ? -4.388 0.685 0.805 1.00 96.75 108 ALA A CA 1
ATOM 893 C C . ALA A 1 108 ? -5.167 -0.408 1.553 1.00 96.75 108 ALA A C 1
ATOM 895 O O . ALA A 1 108 ? -6.063 -0.095 2.338 1.00 96.75 108 ALA A O 1
ATOM 896 N N . GLN A 1 109 ? -4.745 -1.669 1.407 1.00 97.38 109 GLN A N 1
ATOM 897 C CA . GLN A 1 109 ? -5.327 -2.802 2.135 1.00 97.38 109 GLN A CA 1
ATOM 898 C C . GLN A 1 109 ? -5.207 -2.636 3.658 1.00 97.38 109 GLN A C 1
ATOM 900 O O . GLN A 1 109 ? -6.149 -2.937 4.391 1.00 97.38 109 GLN A O 1
ATOM 905 N N . GLU A 1 110 ? -4.084 -2.109 4.160 1.00 96.00 110 GLU A N 1
ATOM 906 C CA . GLU A 1 110 ? -3.925 -1.810 5.589 1.00 96.00 110 GLU A CA 1
ATOM 907 C C . GLU A 1 110 ? -4.996 -0.821 6.077 1.00 96.00 110 GLU A C 1
ATOM 909 O O . GLU A 1 110 ? -5.653 -1.068 7.092 1.00 96.00 110 GLU A O 1
ATOM 914 N N . VAL A 1 111 ? -5.211 0.277 5.341 1.00 96.50 111 VAL A N 1
ATOM 915 C CA . VAL A 1 111 ? -6.219 1.298 5.680 1.00 96.50 111 VAL A CA 1
ATOM 916 C C . VAL A 1 111 ? -7.634 0.721 5.654 1.00 96.50 111 VAL A C 1
ATOM 918 O O . VAL A 1 111 ? -8.442 1.037 6.531 1.00 96.50 111 VAL A O 1
ATOM 921 N N . GLU A 1 112 ? -7.944 -0.148 4.694 1.00 97.00 112 GLU A N 1
ATOM 922 C CA . GLU A 1 112 ? -9.237 -0.834 4.625 1.00 97.00 112 GLU A CA 1
ATOM 923 C C . GLU A 1 112 ? -9.475 -1.733 5.844 1.00 97.00 112 GLU A C 1
ATOM 925 O O . GLU A 1 112 ? -10.553 -1.694 6.449 1.00 97.00 112 GLU A O 1
ATOM 930 N N . LEU A 1 113 ? -8.461 -2.501 6.256 1.00 97.75 113 LEU A N 1
ATOM 931 C CA . LEU A 1 113 ? -8.528 -3.350 7.446 1.00 97.75 113 LEU A CA 1
ATOM 932 C C . LEU A 1 113 ? -8.656 -2.520 8.731 1.00 97.75 113 LEU A C 1
ATOM 934 O O . LEU A 1 113 ? -9.451 -2.866 9.607 1.00 97.75 113 LEU A O 1
ATOM 938 N N . GLU A 1 114 ? -7.938 -1.401 8.846 1.00 96.06 114 GLU A N 1
ATOM 939 C CA . GLU A 1 114 ? -8.092 -0.453 9.958 1.00 96.06 114 GLU A CA 1
ATOM 940 C C . GLU A 1 114 ? -9.509 0.130 10.026 1.00 96.06 114 GLU A C 1
ATOM 942 O O . GLU A 1 114 ? -10.095 0.227 11.112 1.00 96.06 114 GLU A O 1
ATOM 947 N N . ASN A 1 115 ? -10.077 0.496 8.876 1.00 96.12 115 ASN A N 1
ATOM 948 C CA . ASN A 1 115 ? -11.440 1.005 8.790 1.00 96.12 115 ASN A CA 1
ATOM 949 C C . ASN A 1 115 ? -12.455 -0.065 9.217 1.00 96.12 115 ASN A C 1
ATOM 951 O O . ASN A 1 115 ? -13.288 0.179 10.092 1.00 96.12 115 ASN A O 1
ATOM 955 N N . LYS A 1 116 ? -12.325 -1.288 8.687 1.00 96.88 116 LYS A N 1
ATOM 956 C CA . LYS A 1 116 ? -13.169 -2.430 9.062 1.00 96.88 116 LYS A CA 1
ATOM 957 C C . LYS A 1 116 ? -13.089 -2.725 10.560 1.00 96.88 116 LYS A C 1
ATOM 959 O O . LYS A 1 116 ? -14.125 -2.887 11.204 1.00 96.88 116 LYS A O 1
ATOM 964 N N . HIS A 1 117 ? -11.886 -2.731 11.136 1.00 96.25 117 HIS A N 1
ATOM 965 C CA . HIS A 1 117 ? -11.701 -2.913 12.577 1.00 96.25 117 HIS A CA 1
ATOM 966 C C . HIS A 1 117 ? -12.416 -1.818 13.384 1.00 96.25 117 HIS A C 1
ATOM 968 O O . HIS A 1 117 ? -13.107 -2.113 14.358 1.00 96.25 117 HIS A O 1
ATOM 974 N N . SER A 1 118 ? -12.308 -0.553 12.960 1.00 95.00 118 SER A N 1
ATOM 975 C CA . SER A 1 118 ? -12.981 0.571 13.623 1.00 95.00 118 SER A CA 1
ATOM 976 C C . SER A 1 118 ? -14.508 0.488 13.538 1.00 95.00 118 SER A C 1
ATOM 978 O O . SER A 1 118 ? -15.197 0.835 14.504 1.00 95.00 118 SER A O 1
ATOM 980 N N . MET A 1 119 ? -15.048 0.044 12.401 1.00 95.06 119 MET A N 1
ATOM 981 C CA . MET A 1 119 ? -16.485 -0.181 12.227 1.00 95.06 119 MET A CA 1
ATOM 982 C C . MET A 1 119 ? -16.988 -1.275 13.173 1.00 95.06 119 MET A C 1
ATOM 984 O O . MET A 1 119 ? -17.928 -1.032 13.931 1.00 95.06 119 MET A O 1
ATOM 988 N N . LEU A 1 120 ? -16.320 -2.434 13.198 1.00 96.44 120 LEU A N 1
ATOM 989 C CA . LEU A 1 120 ? -16.660 -3.547 14.092 1.00 96.44 120 LEU A CA 1
ATOM 990 C C . LEU A 1 120 ? -16.584 -3.136 15.568 1.00 96.44 120 LEU A C 1
ATOM 992 O O . LEU A 1 120 ? -17.498 -3.409 16.343 1.00 96.44 120 LEU A O 1
ATOM 996 N N . GLN A 1 121 ? -15.543 -2.393 15.952 1.00 94.25 121 GLN A N 1
ATOM 997 C CA . GLN A 1 121 ? -15.397 -1.900 17.320 1.00 94.25 121 GLN A CA 1
ATOM 998 C C . GLN A 1 121 ? -16.535 -0.941 17.715 1.00 94.25 121 GLN A C 1
ATOM 1000 O O . GLN A 1 121 ? -16.990 -0.951 18.860 1.00 94.25 121 GLN A O 1
ATOM 1005 N N . THR A 1 122 ? -16.998 -0.102 16.785 1.00 92.38 122 THR A N 1
ATOM 1006 C CA . THR A 1 122 ? -18.113 0.830 17.022 1.00 92.38 122 THR A CA 1
ATOM 1007 C C . THR A 1 122 ? -19.435 0.078 17.172 1.00 92.38 122 THR A C 1
ATOM 1009 O O . THR A 1 122 ? -20.199 0.375 18.090 1.00 92.38 122 THR A O 1
ATOM 1012 N N . GLN A 1 123 ? -19.676 -0.933 16.331 1.00 93.31 123 GLN A N 1
ATOM 1013 C CA . GLN A 1 123 ? -20.847 -1.812 16.421 1.00 93.31 123 GLN A CA 1
ATOM 1014 C C . GLN A 1 123 ? -20.888 -2.562 17.757 1.00 93.31 123 GLN A C 1
ATOM 1016 O O . GLN A 1 123 ? -21.908 -2.531 18.444 1.00 93.31 123 GLN A O 1
ATOM 1021 N N . LEU A 1 124 ? -19.762 -3.151 18.174 1.00 92.00 124 LEU A N 1
ATOM 1022 C CA . LEU A 1 124 ? -19.665 -3.850 19.454 1.00 92.00 124 LEU A CA 1
ATOM 1023 C C . LEU A 1 124 ? -19.926 -2.905 20.635 1.00 92.00 124 LEU A C 1
ATOM 1025 O O . LEU A 1 124 ? -20.692 -3.239 21.535 1.00 92.00 124 LEU A O 1
ATOM 1029 N N . LYS A 1 125 ? -19.346 -1.695 20.626 1.00 90.06 125 LYS A N 1
ATOM 1030 C CA . LYS A 1 125 ? -19.603 -0.685 21.669 1.00 90.06 125 LYS A CA 1
ATOM 1031 C C . LYS A 1 125 ? -21.085 -0.317 21.755 1.00 90.06 125 LYS A C 1
ATOM 1033 O O . LYS A 1 125 ? -21.612 -0.257 22.860 1.00 90.06 125 LYS A O 1
ATOM 1038 N N . ALA A 1 126 ? -21.746 -0.108 20.616 1.00 88.88 126 ALA A N 1
ATOM 1039 C CA . ALA A 1 126 ? -23.171 0.215 20.570 1.00 88.88 126 ALA A CA 1
ATOM 1040 C C . ALA A 1 126 ? -24.042 -0.913 21.152 1.00 88.88 126 ALA A C 1
ATOM 1042 O O . ALA A 1 126 ? -24.973 -0.644 21.912 1.00 88.88 126 ALA A O 1
ATOM 1043 N N . GLN A 1 127 ? -23.710 -2.176 20.863 1.00 86.69 127 GLN A N 1
ATOM 1044 C CA . GLN A 1 127 ? -24.396 -3.326 21.459 1.00 86.69 127 GLN A CA 1
ATOM 1045 C C . GLN A 1 127 ? -24.159 -3.423 22.972 1.00 86.69 127 GLN A C 1
ATOM 1047 O O . GLN A 1 127 ? -25.101 -3.651 23.722 1.00 86.69 127 GLN A O 1
ATOM 1052 N N . MET A 1 128 ? -22.930 -3.190 23.437 1.00 82.25 128 MET A N 1
ATOM 1053 C CA . MET A 1 128 ? -22.590 -3.251 24.865 1.00 82.25 128 MET A CA 1
ATOM 1054 C C . MET A 1 128 ? -23.261 -2.145 25.693 1.00 82.25 128 MET A C 1
ATOM 1056 O O . MET A 1 128 ? -23.523 -2.337 26.879 1.00 82.25 128 MET A O 1
ATOM 1060 N N . THR A 1 129 ? -23.560 -0.987 25.095 1.00 82.00 129 THR A N 1
ATOM 1061 C CA . THR A 1 129 ? -24.292 0.096 25.773 1.00 82.00 129 THR A CA 1
ATOM 1062 C C . THR A 1 129 ? -25.791 -0.174 25.932 1.00 82.00 129 THR A C 1
ATOM 1064 O O . THR A 1 129 ? -26.435 0.465 26.766 1.00 82.00 129 THR A O 1
ATOM 1067 N N . ASN A 1 130 ? -26.356 -1.137 25.197 1.00 73.94 130 ASN A N 1
ATOM 1068 C CA . ASN A 1 130 ? -27.753 -1.546 25.339 1.00 73.94 130 ASN A CA 1
ATOM 1069 C C . ASN A 1 130 ? -27.897 -2.548 26.498 1.00 73.94 130 ASN A C 1
ATOM 1071 O O . ASN A 1 130 ? -28.015 -3.751 26.313 1.00 73.94 130 ASN A O 1
ATOM 1075 N N . VAL A 1 131 ? -27.889 -2.031 27.729 1.00 58.06 131 VAL A N 1
ATOM 1076 C CA . VAL A 1 131 ? -27.860 -2.807 28.988 1.00 58.06 131 VAL A CA 1
ATOM 1077 C C . VAL A 1 131 ? -29.168 -3.576 29.283 1.00 58.06 131 VAL A C 1
ATOM 1079 O O . VAL A 1 131 ? -29.232 -4.338 30.242 1.00 58.06 131 VAL A O 1
ATOM 1082 N N . HIS A 1 132 ? -30.248 -3.376 28.520 1.00 57.53 132 HIS A N 1
ATOM 1083 C CA . HIS A 1 132 ? -31.606 -3.754 28.956 1.00 57.53 132 HIS A CA 1
ATOM 1084 C C . HIS A 1 132 ? -32.135 -5.122 28.508 1.00 57.53 132 HIS A C 1
ATOM 1086 O O . HIS A 1 132 ? -33.243 -5.477 28.901 1.00 57.53 132 HIS A O 1
ATOM 1092 N N . GLN A 1 133 ? -31.356 -5.923 27.786 1.00 56.31 133 GLN A N 1
ATOM 1093 C CA . GLN A 1 133 ? -31.593 -7.357 27.602 1.00 56.31 133 GLN A CA 1
ATOM 1094 C C . GLN A 1 133 ? -30.326 -7.954 26.993 1.00 56.31 133 GLN A C 1
ATOM 1096 O O . GLN A 1 133 ? -29.932 -7.569 25.905 1.00 56.31 133 GLN A O 1
ATOM 1101 N N . THR A 1 134 ? -29.665 -8.861 27.707 1.00 66.38 134 THR A N 1
ATOM 1102 C CA . THR A 1 134 ? -28.635 -9.740 27.148 1.00 66.38 134 THR A CA 1
ATOM 1103 C C . THR A 1 134 ? -29.320 -11.037 26.737 1.00 66.38 134 THR A C 1
ATOM 1105 O O . THR A 1 134 ? -29.262 -12.045 27.445 1.00 66.38 134 THR A O 1
ATOM 1108 N N . SER A 1 135 ? -30.055 -11.002 25.621 1.00 77.38 135 SER A N 1
ATOM 1109 C CA . SER A 1 135 ? -30.598 -12.228 25.035 1.00 77.38 135 SER A CA 1
ATOM 1110 C C . SER A 1 135 ? -29.445 -13.167 24.664 1.00 77.38 135 SER A C 1
ATOM 1112 O O . SER A 1 135 ? -28.318 -12.730 24.410 1.00 77.38 135 SER A O 1
ATOM 1114 N N . LYS A 1 136 ? -29.711 -14.477 24.593 1.00 82.44 136 LYS A N 1
ATOM 1115 C CA . LYS A 1 136 ? -28.733 -15.435 24.043 1.00 82.44 136 LYS A CA 1
ATOM 1116 C C . LYS A 1 136 ? -28.292 -15.026 22.634 1.00 82.44 136 LYS A C 1
ATOM 1118 O O . LYS A 1 136 ? -27.116 -15.162 22.308 1.00 82.44 136 LYS A O 1
ATOM 1123 N N . ASP A 1 137 ? -29.214 -14.454 21.863 1.00 84.06 137 ASP A N 1
ATOM 1124 C CA . ASP A 1 137 ? -28.959 -13.959 20.510 1.00 84.06 137 ASP A CA 1
ATOM 1125 C C . ASP A 1 137 ? -27.995 -12.759 20.508 1.00 84.06 137 ASP A C 1
ATOM 1127 O O . ASP A 1 137 ? -27.122 -12.664 19.644 1.00 84.06 137 ASP A O 1
ATOM 1131 N N . ASP A 1 138 ? -28.081 -11.878 21.512 1.00 83.62 138 ASP A N 1
ATOM 1132 C CA . ASP A 1 138 ? -27.176 -10.730 21.645 1.00 83.62 138 ASP A CA 1
ATOM 1133 C C . ASP A 1 138 ? -25.749 -11.195 21.932 1.00 83.62 138 ASP A C 1
ATOM 1135 O O . ASP A 1 138 ? -24.808 -10.733 21.285 1.00 83.62 138 ASP A O 1
ATOM 1139 N N . ILE A 1 139 ? -25.592 -12.165 22.839 1.00 86.12 139 ILE A N 1
ATOM 1140 C CA . ILE A 1 139 ? -24.295 -12.774 23.171 1.00 86.12 139 ILE A CA 1
ATOM 1141 C C . ILE A 1 139 ? -23.688 -13.447 21.934 1.00 86.12 139 ILE A C 1
ATOM 1143 O O . ILE A 1 139 ? -22.492 -13.308 21.669 1.00 86.12 139 ILE A O 1
ATOM 1147 N N . GLU A 1 140 ? -24.497 -14.160 21.150 1.00 90.06 140 GLU A N 1
ATOM 1148 C CA . GLU A 1 140 ? -24.022 -14.799 19.926 1.00 90.06 140 GLU A CA 1
ATOM 1149 C C . GLU A 1 140 ? -23.608 -13.768 18.864 1.00 90.06 140 GLU A C 1
ATOM 1151 O O . GLU A 1 140 ? -22.568 -13.930 18.223 1.00 90.06 140 GLU A O 1
ATOM 1156 N N . SER A 1 141 ? -24.358 -12.672 18.715 1.00 89.62 141 SER A N 1
ATOM 1157 C CA . SER A 1 141 ? -23.998 -11.579 17.804 1.00 89.62 141 SER A CA 1
ATOM 1158 C C . SER A 1 141 ? -22.682 -10.898 18.205 1.00 89.62 141 SER A C 1
ATOM 1160 O O . SER A 1 141 ? -21.816 -10.685 17.356 1.00 89.62 141 SER A O 1
ATOM 1162 N N . GLN A 1 142 ? -22.474 -10.653 19.503 1.00 90.12 142 GLN A N 1
ATOM 1163 C CA . GLN A 1 142 ? -21.238 -10.079 20.038 1.00 90.12 142 GLN A CA 1
ATOM 1164 C C . GLN A 1 142 ? -20.049 -11.011 19.801 1.00 90.12 142 GLN A C 1
ATOM 1166 O O . GLN A 1 142 ? -18.974 -10.559 19.407 1.00 90.12 142 GLN A O 1
ATOM 1171 N N . ARG A 1 143 ? -20.244 -12.323 19.984 1.00 92.44 143 ARG A N 1
ATOM 1172 C CA . ARG A 1 143 ? -19.222 -13.327 19.678 1.00 92.44 143 ARG A CA 1
ATOM 1173 C C . ARG A 1 143 ? -18.834 -13.297 18.200 1.00 92.44 143 ARG A C 1
ATOM 1175 O O . ARG A 1 143 ? -17.646 -13.284 17.901 1.00 92.44 143 ARG A O 1
ATOM 1182 N N . ARG A 1 144 ? -19.807 -13.217 17.287 1.00 94.81 144 ARG A N 1
ATOM 1183 C CA . ARG A 1 144 ? -19.537 -13.110 15.840 1.00 94.81 144 ARG A CA 1
ATOM 1184 C C . ARG A 1 144 ? -18.746 -11.845 15.495 1.00 94.81 144 ARG A C 1
ATOM 1186 O O . ARG A 1 144 ? -17.800 -11.925 14.719 1.00 94.81 144 ARG A O 1
ATOM 1193 N N . LEU A 1 145 ? -19.077 -10.701 16.105 1.00 94.88 145 LEU A N 1
ATOM 1194 C CA . LEU A 1 145 ? -18.315 -9.457 15.923 1.00 94.88 145 LEU A CA 1
ATOM 1195 C C . LEU A 1 145 ? -16.864 -9.595 16.399 1.00 94.88 145 LEU A C 1
ATOM 1197 O O . LEU A 1 145 ? -15.953 -9.122 15.721 1.00 94.88 145 LEU A O 1
ATOM 1201 N N . LEU A 1 146 ? -16.640 -10.244 17.545 1.00 95.25 146 LEU A N 1
ATOM 1202 C CA . LEU A 1 146 ? -15.295 -10.505 18.063 1.00 95.25 146 LEU A CA 1
ATOM 1203 C C . LEU A 1 146 ? -14.506 -11.456 17.155 1.00 95.25 146 LEU A C 1
ATOM 1205 O O . LEU A 1 146 ? -13.342 -11.177 16.869 1.00 95.25 146 LEU A O 1
ATOM 1209 N N . ASP A 1 147 ? -15.137 -12.520 16.656 1.00 97.69 147 ASP A N 1
ATOM 1210 C CA . ASP A 1 147 ? -14.521 -13.441 15.694 1.00 97.69 147 ASP A CA 1
ATOM 1211 C C . ASP A 1 147 ? -14.130 -12.704 14.401 1.00 97.69 147 ASP A C 1
ATOM 1213 O O . ASP A 1 147 ? -13.040 -12.903 13.865 1.00 97.69 147 ASP A O 1
ATOM 1217 N N . ASP A 1 148 ? -14.976 -11.798 13.906 1.00 97.62 148 ASP A N 1
ATOM 1218 C CA . ASP A 1 148 ? -14.658 -10.983 12.732 1.00 97.62 148 ASP A CA 1
ATOM 1219 C C . ASP A 1 148 ? -13.547 -9.959 13.005 1.00 97.62 148 ASP A C 1
ATOM 1221 O O . ASP A 1 148 ? -12.700 -9.730 12.138 1.00 97.62 148 ASP A O 1
ATOM 1225 N N . MET A 1 149 ? -13.493 -9.370 14.206 1.00 97.25 149 MET A N 1
ATOM 1226 C CA . MET A 1 149 ? -12.374 -8.515 14.617 1.00 97.25 149 MET A CA 1
ATOM 1227 C C . MET A 1 149 ? -11.060 -9.298 14.677 1.00 97.25 149 MET A C 1
ATOM 1229 O O . MET A 1 149 ? -10.033 -8.763 14.257 1.00 97.25 149 MET A O 1
ATOM 1233 N N . LEU A 1 150 ? -11.088 -10.546 15.158 1.00 97.75 150 LEU A N 1
ATOM 1234 C CA . LEU A 1 150 ? -9.917 -11.422 15.199 1.00 97.75 150 LEU A CA 1
ATOM 1235 C C . LEU A 1 150 ? -9.405 -11.721 13.788 1.00 97.75 150 LEU A C 1
ATOM 1237 O O . LEU A 1 150 ? -8.224 -11.509 13.523 1.00 97.75 150 LEU A O 1
ATOM 1241 N N . LYS A 1 151 ? -10.296 -12.076 12.853 1.00 98.00 151 LYS A N 1
ATOM 1242 C CA . LYS A 1 151 ? -9.930 -12.268 11.437 1.00 98.00 151 LYS A CA 1
ATOM 1243 C C . LYS A 1 151 ? -9.260 -11.030 10.843 1.00 98.00 151 LYS A C 1
ATOM 1245 O O . LYS A 1 151 ? -8.311 -11.154 10.080 1.00 98.00 151 LYS A O 1
ATOM 1250 N N . VAL A 1 152 ? -9.731 -9.826 11.181 1.00 98.12 152 VAL A N 1
ATOM 1251 C CA . VAL A 1 152 ? -9.098 -8.580 10.710 1.00 98.12 152 VAL A CA 1
ATOM 1252 C C . VAL A 1 152 ? -7.683 -8.421 11.272 1.00 98.12 152 VAL A C 1
ATOM 1254 O O . VAL A 1 152 ? -6.791 -7.975 10.555 1.00 98.12 152 VAL A O 1
ATOM 1257 N N . VAL A 1 153 ? -7.453 -8.789 12.535 1.00 97.44 153 VAL A N 1
ATOM 1258 C CA . VAL A 1 153 ? -6.109 -8.766 13.136 1.00 97.44 153 VAL A CA 1
ATOM 1259 C C . VAL A 1 153 ? -5.188 -9.782 12.457 1.00 97.44 153 VAL A C 1
ATOM 1261 O O . VAL A 1 153 ? -4.069 -9.425 12.102 1.00 97.44 153 VAL A O 1
ATOM 1264 N N . GLU A 1 154 ? -5.668 -10.998 12.199 1.00 97.75 154 GLU A N 1
ATOM 1265 C CA . GLU A 1 154 ? -4.923 -12.025 11.457 1.00 97.75 154 GLU A CA 1
ATOM 1266 C C . GLU A 1 154 ? -4.577 -11.553 10.037 1.00 97.75 154 GLU A C 1
ATOM 1268 O O . GLU A 1 154 ? -3.432 -11.660 9.605 1.00 97.75 154 GLU A O 1
ATOM 1273 N N . GLN A 1 155 ? -5.531 -10.944 9.326 1.00 98.00 155 GLN A N 1
ATOM 1274 C CA . GLN A 1 155 ? -5.292 -10.358 8.003 1.00 98.00 155 GLN A CA 1
ATOM 1275 C C . GLN A 1 155 ? -4.196 -9.285 8.045 1.00 98.00 155 GLN A C 1
ATOM 1277 O O . GLN A 1 155 ? -3.309 -9.281 7.192 1.00 98.00 155 GLN A O 1
ATOM 1282 N N . ARG A 1 156 ? -4.194 -8.411 9.058 1.00 97.12 156 ARG A N 1
ATOM 1283 C CA . ARG A 1 156 ? -3.131 -7.407 9.225 1.00 97.12 156 ARG A CA 1
ATOM 1284 C C . ARG A 1 156 ? -1.766 -8.044 9.485 1.00 97.12 156 ARG A C 1
ATOM 1286 O O . ARG A 1 156 ? -0.782 -7.575 8.925 1.00 97.12 156 ARG A O 1
ATOM 1293 N N . ASP A 1 157 ? -1.697 -9.116 10.268 1.00 97.00 157 ASP A N 1
ATOM 1294 C CA . ASP A 1 157 ? -0.442 -9.842 10.510 1.00 97.00 157 ASP A CA 1
ATOM 1295 C C . ASP A 1 157 ? 0.110 -10.483 9.222 1.00 97.00 157 ASP A C 1
ATOM 1297 O O . ASP A 1 157 ? 1.297 -10.357 8.891 1.00 97.00 157 ASP A O 1
ATOM 1301 N N . THR A 1 158 ? -0.774 -11.078 8.411 1.00 97.56 158 THR A N 1
ATOM 1302 C CA . THR A 1 158 ? -0.387 -11.598 7.090 1.00 97.56 158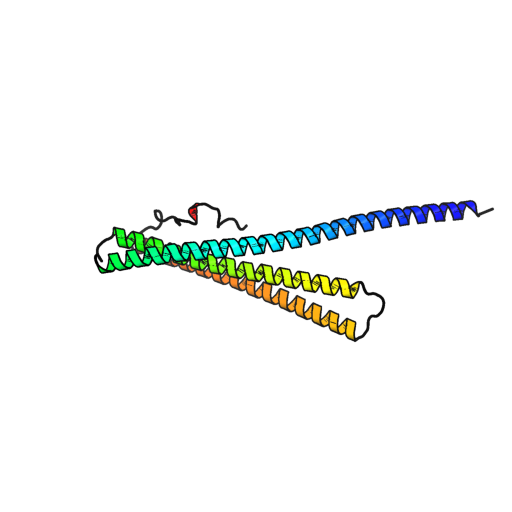 THR A CA 1
ATOM 1303 C C . THR A 1 158 ? 0.096 -10.496 6.147 1.00 97.56 158 THR A C 1
ATOM 1305 O O . THR A 1 158 ? 1.060 -10.709 5.407 1.00 97.56 158 THR A O 1
ATOM 1308 N N . LEU A 1 159 ? -0.519 -9.310 6.211 1.00 96.56 159 LEU A N 1
ATOM 1309 C CA . LEU A 1 159 ? -0.147 -8.152 5.404 1.00 96.56 159 LEU A CA 1
ATOM 1310 C C . LEU A 1 159 ? 1.232 -7.610 5.800 1.00 96.56 159 LEU A C 1
ATOM 1312 O O . LEU A 1 159 ? 2.070 -7.391 4.930 1.00 96.56 159 LEU A O 1
ATOM 1316 N N . VAL A 1 160 ? 1.515 -7.481 7.100 1.00 95.56 160 VAL A N 1
ATOM 1317 C CA . VAL A 1 160 ? 2.845 -7.088 7.603 1.00 95.56 160 VAL A CA 1
ATOM 1318 C C . VAL A 1 160 ? 3.914 -8.073 7.128 1.00 95.56 160 VAL A C 1
ATOM 1320 O O . VAL A 1 160 ? 4.966 -7.670 6.628 1.00 95.56 160 VAL A O 1
ATOM 1323 N N . SER A 1 161 ? 3.622 -9.373 7.210 1.00 96.00 161 SER A N 1
ATOM 1324 C CA . SER A 1 161 ? 4.517 -10.415 6.703 1.00 96.00 161 SER A CA 1
ATOM 1325 C C . SER A 1 161 ? 4.741 -10.299 5.191 1.00 96.00 161 SER A C 1
ATOM 1327 O O . SER A 1 161 ? 5.852 -10.512 4.709 1.00 96.00 161 SER A O 1
ATOM 1329 N N . GLN A 1 162 ? 3.706 -9.949 4.422 1.00 95.56 162 GLN A N 1
ATOM 1330 C CA . GLN A 1 162 ? 3.821 -9.712 2.984 1.00 95.56 162 GLN A CA 1
ATOM 1331 C C . GLN A 1 162 ? 4.682 -8.485 2.665 1.00 95.56 162 GLN A C 1
ATOM 1333 O O . GLN A 1 162 ? 5.572 -8.596 1.825 1.00 95.56 162 GLN A O 1
ATOM 1338 N N . MET A 1 163 ? 4.477 -7.363 3.356 1.00 91.00 163 MET A N 1
ATOM 1339 C CA . MET A 1 163 ? 5.283 -6.150 3.177 1.00 91.00 163 MET A CA 1
ATOM 1340 C C . MET A 1 163 ? 6.767 -6.410 3.456 1.00 91.00 163 MET A C 1
ATOM 1342 O O . MET A 1 163 ? 7.628 -5.983 2.689 1.00 91.00 163 MET A O 1
ATOM 1346 N N . GLU A 1 164 ? 7.087 -7.162 4.514 1.00 93.44 164 GLU A N 1
ATOM 1347 C CA . GLU A 1 164 ? 8.479 -7.512 4.811 1.00 93.44 164 GLU A CA 1
ATOM 1348 C C . GLU A 1 164 ? 9.079 -8.442 3.746 1.00 93.44 164 GLU A C 1
ATOM 1350 O O . GLU A 1 164 ? 10.244 -8.280 3.378 1.00 93.44 164 GLU A O 1
ATOM 1355 N N . ARG A 1 165 ? 8.293 -9.381 3.198 1.00 95.12 165 ARG A N 1
ATOM 1356 C CA . ARG A 1 165 ? 8.739 -10.225 2.077 1.00 95.12 165 ARG A CA 1
ATOM 1357 C C . ARG A 1 165 ? 9.075 -9.402 0.836 1.00 95.12 165 ARG A C 1
ATOM 1359 O O . ARG A 1 165 ? 10.153 -9.612 0.281 1.00 95.12 165 ARG A O 1
ATOM 1366 N N . GLU A 1 166 ? 8.211 -8.471 0.428 1.00 91.44 166 GLU A N 1
ATOM 1367 C CA . GLU A 1 166 ? 8.489 -7.586 -0.717 1.00 91.44 166 GLU A CA 1
ATOM 1368 C C . GLU A 1 166 ? 9.740 -6.737 -0.455 1.00 91.44 166 GLU A C 1
ATOM 1370 O O . GLU A 1 166 ? 10.666 -6.720 -1.263 1.00 91.44 166 GLU A O 1
ATOM 1375 N N . ARG A 1 167 ? 9.870 -6.156 0.743 1.00 90.75 167 ARG A N 1
ATOM 1376 C CA . ARG A 1 167 ? 11.055 -5.372 1.121 1.00 90.75 167 ARG A CA 1
ATOM 1377 C C . ARG A 1 167 ? 12.356 -6.179 1.055 1.00 90.75 167 ARG A C 1
ATOM 1379 O O . ARG A 1 167 ? 13.402 -5.657 0.664 1.00 90.75 167 ARG A O 1
ATOM 1386 N N . LEU A 1 168 ? 12.335 -7.440 1.489 1.00 92.75 168 LEU A N 1
ATOM 1387 C CA . LEU A 1 168 ? 13.505 -8.322 1.426 1.00 92.75 168 LEU A CA 1
ATOM 1388 C C . LEU A 1 168 ? 13.837 -8.720 -0.013 1.00 92.75 168 LEU A C 1
ATOM 1390 O O . LEU A 1 168 ? 15.017 -8.745 -0.366 1.00 92.75 168 LEU A O 1
ATOM 1394 N N . LYS A 1 169 ? 12.819 -8.997 -0.829 1.00 91.88 169 LYS A N 1
ATOM 1395 C CA . LYS A 1 169 ? 12.959 -9.291 -2.257 1.00 91.88 169 LYS A CA 1
ATOM 1396 C C . LYS A 1 169 ? 13.588 -8.112 -3.002 1.00 91.88 169 LYS A C 1
ATOM 1398 O O . LYS A 1 169 ? 14.591 -8.316 -3.682 1.00 91.88 169 LYS A O 1
ATOM 1403 N N . ASP A 1 170 ? 13.105 -6.892 -2.784 1.00 88.69 170 ASP A N 1
ATOM 1404 C CA . ASP A 1 170 ? 13.653 -5.677 -3.402 1.00 88.69 170 ASP A CA 1
ATOM 1405 C C . ASP A 1 170 ? 15.119 -5.461 -3.018 1.00 88.69 170 ASP A C 1
ATOM 1407 O O . ASP A 1 170 ? 15.983 -5.262 -3.871 1.00 88.69 170 ASP A O 1
ATOM 1411 N N . LYS A 1 171 ? 15.447 -5.622 -1.732 1.00 87.62 171 LYS A N 1
ATOM 1412 C CA . LYS A 1 171 ? 16.836 -5.548 -1.256 1.00 87.62 171 LYS A CA 1
ATOM 1413 C C . LYS A 1 171 ? 17.745 -6.595 -1.889 1.00 87.62 171 LYS A C 1
ATOM 1415 O O . LYS A 1 171 ? 18.932 -6.332 -2.084 1.00 87.62 171 LYS A O 1
ATOM 1420 N N . GLN A 1 172 ? 17.243 -7.806 -2.119 1.00 89.25 172 GLN A N 1
ATOM 1421 C CA . GLN A 1 172 ? 18.010 -8.857 -2.786 1.00 89.25 172 GLN A CA 1
ATOM 1422 C C . GLN A 1 172 ? 18.203 -8.536 -4.269 1.00 89.25 172 GLN A C 1
ATOM 1424 O O . GLN A 1 172 ? 19.319 -8.688 -4.766 1.00 89.25 172 GLN A O 1
ATOM 1429 N N . ALA A 1 173 ? 17.164 -8.039 -4.943 1.00 84.75 173 ALA A N 1
ATOM 1430 C CA . ALA A 1 173 ? 17.236 -7.601 -6.332 1.00 84.75 173 ALA A CA 1
ATOM 1431 C C . ALA A 1 173 ? 18.262 -6.471 -6.514 1.00 84.75 173 ALA A C 1
ATOM 1433 O O . ALA A 1 173 ? 19.105 -6.554 -7.405 1.00 84.75 173 ALA A O 1
ATOM 1434 N N . ASP A 1 174 ? 18.272 -5.477 -5.623 1.00 84.88 174 ASP A N 1
ATOM 1435 C CA . ASP A 1 174 ? 19.216 -4.354 -5.673 1.00 84.88 174 ASP A CA 1
ATOM 1436 C C . ASP A 1 174 ? 20.665 -4.804 -5.452 1.00 84.88 174 ASP A C 1
ATOM 1438 O O . ASP A 1 174 ? 21.577 -4.360 -6.151 1.00 84.88 174 ASP A O 1
ATOM 1442 N N . LYS A 1 175 ? 20.890 -5.724 -4.503 1.00 86.00 175 LYS A N 1
ATOM 1443 C CA . LYS A 1 175 ? 22.212 -6.332 -4.283 1.00 86.00 175 LYS A CA 1
ATOM 1444 C C . LYS A 1 175 ? 22.685 -7.088 -5.518 1.00 86.00 175 LYS A C 1
ATOM 1446 O O . LYS A 1 175 ? 23.792 -6.854 -5.985 1.00 86.00 175 LYS A O 1
ATOM 1451 N N . HIS A 1 176 ? 21.832 -7.950 -6.064 1.00 82.00 176 HIS A N 1
ATOM 1452 C CA . HIS A 1 176 ? 22.151 -8.731 -7.253 1.00 82.00 176 HIS A CA 1
ATOM 1453 C C . HIS A 1 176 ? 22.453 -7.834 -8.460 1.00 82.00 176 HIS A C 1
ATOM 1455 O O . HIS A 1 176 ? 23.418 -8.065 -9.186 1.00 82.00 176 HIS A O 1
ATOM 1461 N N . MET A 1 177 ? 21.662 -6.775 -8.648 1.00 80.81 177 MET A N 1
ATOM 1462 C CA . M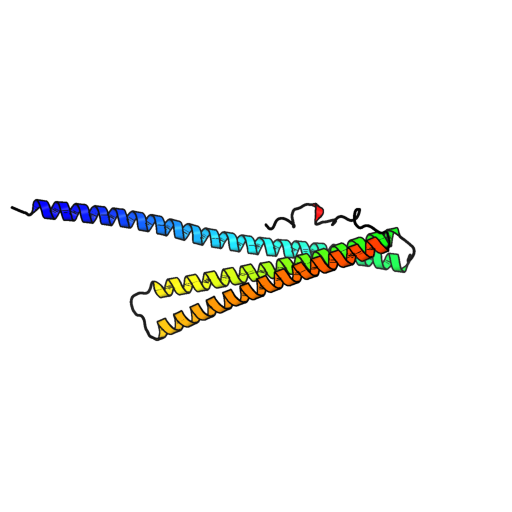ET A 1 177 ? 21.891 -5.780 -9.689 1.00 80.81 177 MET A CA 1
ATOM 1463 C C . MET A 1 177 ? 23.244 -5.083 -9.502 1.00 80.81 177 MET A C 1
ATOM 1465 O O . MET A 1 177 ? 24.031 -5.014 -10.445 1.00 80.81 177 MET A O 1
ATOM 1469 N N . LYS A 1 178 ? 23.555 -4.623 -8.285 1.00 80.81 178 LYS A N 1
ATOM 1470 C CA . LYS A 1 178 ? 24.843 -3.998 -7.966 1.00 80.81 178 LYS A CA 1
ATOM 1471 C C . LYS A 1 178 ? 26.024 -4.930 -8.256 1.00 80.81 178 LYS A C 1
ATOM 1473 O O . LYS A 1 178 ? 26.970 -4.513 -8.917 1.00 80.81 178 LYS A O 1
ATOM 1478 N N . ASP A 1 179 ? 25.929 -6.199 -7.867 1.00 85.94 179 ASP A N 1
ATOM 1479 C CA . ASP A 1 179 ? 26.971 -7.196 -8.132 1.00 85.94 179 ASP A CA 1
ATOM 1480 C C . ASP A 1 179 ? 27.205 -7.412 -9.640 1.00 85.94 179 ASP A C 1
ATOM 1482 O O . ASP A 1 179 ? 28.341 -7.619 -10.077 1.00 85.94 179 ASP A O 1
ATOM 1486 N N . ILE A 1 180 ? 26.144 -7.379 -10.460 1.00 82.50 180 ILE A N 1
ATOM 1487 C CA . ILE A 1 180 ? 26.254 -7.482 -11.925 1.00 82.50 180 ILE A CA 1
ATOM 1488 C C . ILE A 1 180 ? 26.986 -6.269 -12.504 1.00 82.50 180 ILE A C 1
ATOM 1490 O O . ILE A 1 180 ? 27.848 -6.432 -13.372 1.00 82.50 180 ILE A O 1
ATOM 1494 N N . LEU A 1 181 ? 26.633 -5.068 -12.050 1.00 78.44 181 LEU A N 1
ATOM 1495 C CA . LEU A 1 181 ? 27.245 -3.827 -12.518 1.00 78.44 181 LEU A CA 1
ATOM 1496 C C . LEU A 1 181 ? 28.725 -3.763 -12.165 1.00 78.44 181 LEU A C 1
ATOM 1498 O O . LEU A 1 181 ? 29.539 -3.501 -13.051 1.00 78.44 181 LEU A O 1
ATOM 1502 N N . ASP A 1 182 ? 29.067 -4.090 -10.917 1.00 80.25 182 ASP A N 1
ATOM 1503 C CA . ASP A 1 182 ? 30.442 -4.082 -10.420 1.00 80.25 182 ASP A CA 1
ATOM 1504 C C . ASP A 1 182 ? 31.317 -5.047 -11.240 1.00 80.25 182 ASP A C 1
ATOM 1506 O O . ASP A 1 182 ? 32.409 -4.684 -11.679 1.00 80.25 182 ASP A O 1
ATOM 1510 N N . LYS A 1 183 ? 30.813 -6.252 -11.556 1.00 84.62 183 LYS A N 1
ATOM 1511 C CA . LYS A 1 183 ? 31.515 -7.229 -12.415 1.00 84.62 183 LYS A CA 1
ATOM 1512 C C . LYS A 1 183 ? 31.734 -6.741 -13.844 1.00 84.62 183 LYS A C 1
ATOM 1514 O O . LYS A 1 183 ? 32.712 -7.135 -14.476 1.00 84.62 183 LYS A O 1
ATOM 1519 N N . LYS A 1 184 ? 30.810 -5.942 -14.375 1.00 78.62 184 LYS A N 1
ATOM 1520 C CA . LYS A 1 184 ? 30.874 -5.413 -15.742 1.00 78.62 184 LYS A CA 1
ATOM 1521 C C . LYS A 1 184 ? 31.530 -4.026 -15.823 1.00 78.62 184 LYS A C 1
ATOM 1523 O O . LYS A 1 184 ? 31.674 -3.505 -16.925 1.00 78.62 184 LYS A O 1
ATOM 1528 N N . GLY A 1 185 ? 31.937 -3.437 -14.694 1.00 73.56 185 GLY A N 1
ATOM 1529 C CA . GLY A 1 185 ? 32.535 -2.100 -14.632 1.00 73.56 185 GLY A CA 1
ATOM 1530 C C . GLY A 1 185 ? 31.562 -0.955 -14.946 1.00 73.56 185 GLY A C 1
ATOM 1531 O O . GLY A 1 185 ? 32.005 0.138 -15.294 1.00 73.56 185 GLY A O 1
ATOM 1532 N N . TYR A 1 186 ? 30.251 -1.194 -14.849 1.00 66.81 186 TYR A N 1
ATOM 1533 C CA . TYR A 1 186 ? 29.216 -0.166 -15.007 1.00 66.81 186 TYR A CA 1
ATOM 1534 C C . TYR A 1 186 ? 28.784 0.366 -13.634 1.00 66.81 186 TYR A C 1
ATOM 1536 O O . TYR A 1 186 ? 28.960 -0.300 -12.621 1.00 66.81 186 TYR A O 1
ATOM 1544 N N . SER A 1 187 ? 28.209 1.569 -13.576 1.00 63.53 187 SER A N 1
ATOM 1545 C CA . SER A 1 187 ? 27.717 2.162 -12.327 1.00 63.53 187 SER A CA 1
ATOM 1546 C C . SER A 1 187 ? 26.413 2.913 -12.556 1.00 63.53 187 SER A C 1
ATOM 1548 O O . SER A 1 187 ? 26.334 3.743 -13.462 1.00 63.53 187 SER A O 1
ATOM 1550 N N . TYR A 1 188 ? 25.421 2.675 -11.688 1.00 60.91 188 TYR A N 1
ATOM 1551 C CA . TYR A 1 188 ? 24.206 3.491 -11.626 1.00 60.91 188 TYR A CA 1
ATOM 1552 C C . TYR A 1 188 ? 24.405 4.828 -10.885 1.00 60.91 188 TYR A C 1
ATOM 1554 O O . TYR A 1 188 ? 23.443 5.553 -10.682 1.00 60.91 188 TYR A O 1
ATOM 1562 N N . ALA A 1 189 ? 25.627 5.205 -10.477 1.00 58.22 189 ALA A N 1
ATOM 1563 C CA . ALA A 1 189 ? 25.860 6.450 -9.727 1.00 58.22 189 ALA A CA 1
ATOM 1564 C C . ALA A 1 189 ? 25.419 7.718 -10.484 1.00 58.22 189 ALA A C 1
ATOM 1566 O O . ALA A 1 189 ? 25.040 8.706 -9.861 1.00 58.22 189 ALA A O 1
ATOM 1567 N N . ASN A 1 190 ? 25.420 7.670 -11.818 1.00 54.28 190 ASN A N 1
ATOM 1568 C CA . ASN A 1 190 ? 24.919 8.750 -12.675 1.00 54.28 190 ASN A CA 1
ATOM 1569 C C . ASN A 1 190 ? 23.407 8.654 -12.937 1.00 54.28 190 ASN A C 1
ATOM 1571 O O . ASN A 1 190 ? 22.824 9.528 -13.570 1.00 54.28 190 ASN A O 1
ATOM 1575 N N . PHE A 1 191 ? 22.782 7.576 -12.480 1.00 53.84 191 PHE A N 1
ATOM 1576 C CA . PHE A 1 191 ? 21.423 7.171 -12.786 1.00 53.84 191 PHE A CA 1
ATOM 1577 C C . PHE A 1 191 ? 20.599 7.225 -11.496 1.00 53.84 191 PHE A C 1
ATOM 1579 O O . PHE A 1 191 ? 20.202 6.213 -10.920 1.00 53.84 191 PHE A O 1
ATOM 1586 N N . GLY A 1 192 ? 20.397 8.447 -10.999 1.00 53.50 192 GLY A N 1
ATOM 1587 C CA . GLY A 1 192 ? 19.416 8.694 -9.950 1.00 53.50 192 GLY A CA 1
ATOM 1588 C C . GLY A 1 192 ? 18.007 8.413 -10.480 1.00 53.50 192 GLY A C 1
ATOM 1589 O O . GLY A 1 192 ? 17.762 8.610 -11.673 1.00 53.50 192 GLY A O 1
ATOM 1590 N N . PRO A 1 193 ? 17.065 7.974 -9.629 1.00 52.69 193 PRO A N 1
ATOM 1591 C CA . PRO A 1 193 ? 15.662 7.947 -10.006 1.00 52.69 193 PRO A CA 1
ATOM 1592 C C . PRO A 1 193 ? 15.262 9.334 -10.506 1.00 52.69 193 PRO A C 1
ATOM 1594 O O . PRO A 1 193 ? 15.301 10.294 -9.735 1.00 52.69 193 PRO A O 1
ATOM 1597 N N . VAL A 1 194 ? 14.875 9.444 -11.776 1.00 53.31 194 VAL A N 1
ATOM 1598 C CA . VAL A 1 194 ? 14.476 10.726 -12.380 1.00 53.31 194 VAL A CA 1
ATOM 1599 C C . VAL A 1 194 ? 13.313 11.352 -11.598 1.00 53.31 194 VAL A C 1
ATOM 1601 O O . VAL A 1 194 ? 13.200 12.570 -11.531 1.00 53.31 194 VAL A O 1
ATOM 1604 N N . PHE A 1 195 ? 12.508 10.519 -10.926 1.00 48.75 195 PHE A N 1
ATOM 1605 C CA . PHE A 1 195 ? 11.330 10.938 -10.172 1.00 48.75 195 PHE A CA 1
ATOM 1606 C C . PHE A 1 195 ? 11.407 10.712 -8.646 1.00 48.75 195 PHE A C 1
ATOM 1608 O O . PHE A 1 195 ? 10.778 11.448 -7.887 1.00 48.75 195 PHE A O 1
ATOM 1615 N N . LEU A 1 196 ? 12.194 9.743 -8.143 1.00 51.75 196 LEU A N 1
ATOM 1616 C CA . LEU A 1 196 ? 12.338 9.534 -6.682 1.00 51.75 196 LEU A CA 1
ATOM 1617 C C . LEU A 1 196 ? 13.377 10.465 -6.029 1.00 51.75 196 LEU A C 1
ATOM 1619 O O . LEU A 1 196 ? 13.455 10.511 -4.800 1.00 51.75 196 LEU A O 1
ATOM 1623 N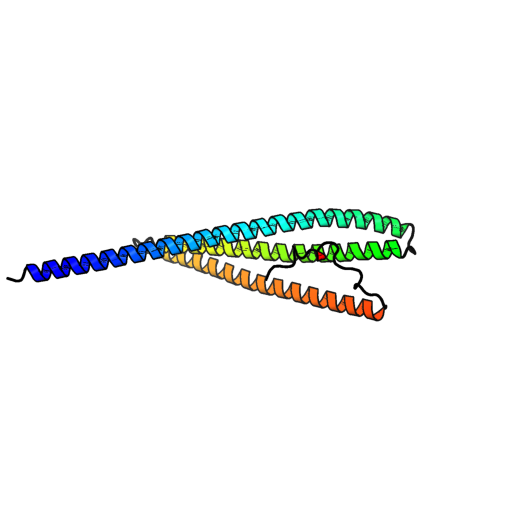 N . ALA A 1 197 ? 14.163 11.210 -6.817 1.00 44.56 197 ALA A N 1
ATOM 1624 C CA . ALA A 1 197 ? 15.155 12.160 -6.306 1.00 44.56 197 ALA A CA 1
ATOM 1625 C C . ALA A 1 197 ? 14.533 13.349 -5.543 1.00 44.56 197 ALA A C 1
ATOM 1627 O O . ALA A 1 197 ? 15.173 13.900 -4.650 1.00 44.56 197 ALA A O 1
ATOM 1628 N N . ASP A 1 198 ? 13.270 13.692 -5.817 1.00 40.81 198 ASP A N 1
ATOM 1629 C CA . ASP A 1 198 ? 12.589 14.850 -5.219 1.00 40.81 198 ASP A CA 1
ATOM 1630 C C . ASP A 1 198 ? 12.070 14.619 -3.788 1.00 40.81 198 ASP A C 1
ATOM 1632 O O . ASP A 1 198 ? 11.405 15.485 -3.218 1.00 40.81 198 ASP A O 1
ATOM 1636 N N . GLY A 1 199 ? 12.338 13.460 -3.173 1.00 41.56 199 GLY A N 1
ATOM 1637 C CA . GLY A 1 199 ? 12.045 13.209 -1.753 1.00 41.56 199 GLY A CA 1
ATOM 1638 C C . GLY A 1 199 ? 10.557 13.231 -1.363 1.00 41.56 199 GLY A C 1
ATOM 1639 O O . GLY A 1 199 ? 10.228 13.008 -0.201 1.00 41.56 199 GLY A O 1
ATOM 1640 N N . LYS A 1 200 ? 9.639 13.460 -2.311 1.00 44.72 200 LYS A N 1
ATOM 1641 C CA . LYS A 1 200 ? 8.189 13.539 -2.057 1.00 44.72 200 LYS A CA 1
ATOM 1642 C C . LYS A 1 200 ? 7.514 12.177 -1.893 1.00 44.72 200 LYS A C 1
ATOM 1644 O O . LYS A 1 200 ? 6.405 12.117 -1.375 1.00 44.72 200 LYS A O 1
ATOM 1649 N N . LEU A 1 201 ? 8.168 11.090 -2.308 1.00 42.62 201 LEU A N 1
ATOM 1650 C CA . LEU A 1 201 ? 7.602 9.735 -2.262 1.00 42.62 201 LEU A CA 1
ATOM 1651 C C . LEU A 1 201 ? 8.245 8.829 -1.200 1.00 42.62 201 LEU A C 1
ATOM 1653 O O . LEU A 1 201 ? 7.672 7.786 -0.880 1.00 42.62 201 LEU A O 1
ATOM 1657 N N . THR A 1 202 ? 9.395 9.217 -0.637 1.00 39.84 202 THR A N 1
ATOM 1658 C CA . THR A 1 202 ? 10.199 8.391 0.283 1.00 39.84 202 THR A CA 1
ATOM 1659 C C . THR A 1 202 ? 9.937 8.655 1.769 1.00 39.84 202 THR A C 1
ATOM 1661 O O . THR A 1 202 ? 10.365 7.855 2.600 1.00 39.84 202 THR A O 1
ATOM 1664 N N . SER A 1 203 ? 9.208 9.712 2.144 1.00 35.66 203 SER A N 1
ATOM 1665 C CA . SER A 1 203 ? 8.851 9.962 3.546 1.00 35.66 203 SER A CA 1
ATOM 1666 C C . SER A 1 203 ? 7.562 9.241 3.948 1.00 35.66 203 SER A C 1
ATOM 1668 O O . SER A 1 203 ? 6.480 9.814 4.021 1.00 35.66 203 SER A O 1
ATOM 1670 N N . LEU A 1 204 ? 7.692 7.954 4.255 1.00 39.75 204 LEU A N 1
ATOM 1671 C CA . LEU A 1 204 ? 6.770 7.260 5.156 1.00 39.75 204 LEU A CA 1
ATOM 1672 C C . LEU A 1 204 ? 7.592 6.487 6.191 1.00 39.75 204 LEU A C 1
ATOM 1674 O O . LEU A 1 204 ? 7.698 5.261 6.146 1.00 39.75 204 LEU A O 1
ATOM 1678 N N . VAL A 1 205 ? 8.184 7.265 7.098 1.00 34.84 205 VAL A N 1
ATOM 1679 C CA . VAL A 1 205 ? 8.442 6.918 8.501 1.00 34.84 205 VAL A CA 1
ATOM 1680 C C . VAL A 1 205 ? 7.893 8.065 9.335 1.00 34.84 205 VAL A C 1
ATOM 1682 O O . VAL A 1 205 ? 8.173 9.225 8.956 1.00 34.84 205 VAL A O 1
#

InterPro domains:
  IPR022735 bMERB domain [PF12130] (49-177)
  IPR022735 bMERB domain [PS51848] (36-179)
  IPR022735 bMERB domain [SM01203] (43-179)
  IPR050540 F-actin Monooxygenase Mical [PTHR23167] (29-182)